Protein AF-A0A1B0FPX1-F1 (afdb_monomer)

Foldseek 3Di:
DDDQDPVVLVVLVVVLVLVVPPDDDDRPLVPSLVVSQVVSCVVVVHRGDSVNNVVVVVVVVVVVVVVVVVVVVPPVVVVPPDDDDPPDPPVVVVVVVVPPPDPPPDVPPPDDPDPDDDDDDDDDDDDPPDDPPPDDPPPDDPDDDDPPPPPPPPPPPPDDDPPPDDDDDDDDDDDDDPDDDPDPPPPPPPVVVVVVVVVVVVVVVVVVVVVVVVVVVVVVVVVVVVVVVVVVVVVVVVVVVD

Mean predicted aligned error: 20.64 Å

Sequence (242 aa):
MVFIPNALFSELLKSCSELWGLGKGYISWNEHGTKLAKILAKKTGTPITVEDVRIKLKNVNTYLKRLDNSQTTRDIDDIQRYDEGPTTSAEAAQWRKARRLEPTVNPHEEADIKVHQIIRGQPILNIQTEECITEDPLENTIKRAEPELEIFLSCSNSSGSESDSVPRSQSTSVPQSQNEPASPICSKETETEDYRKQILNEFRKCNQQIHNEIARNEDFRRKMLELEENSCNQCIGNIVTI

Organism: Glossina morsitans morsitans (NCBI:txid37546)

Structure (mmCIF, N/CA/C/O backbone):
data_AF-A0A1B0FPX1-F1
#
_entry.id   AF-A0A1B0FPX1-F1
#
loop_
_atom_site.group_PDB
_atom_site.id
_atom_site.type_symbol
_atom_site.label_atom_id
_atom_site.label_alt_id
_atom_site.label_comp_id
_atom_site.label_asym_id
_atom_site.label_entity_id
_atom_site.label_seq_id
_atom_site.pdbx_PDB_ins_code
_atom_site.Cartn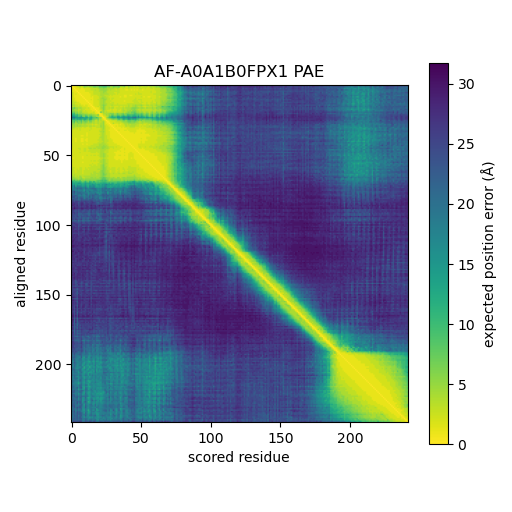_x
_atom_site.Cartn_y
_atom_site.Cartn_z
_atom_site.occupancy
_atom_site.B_iso_or_equiv
_atom_site.auth_seq_id
_atom_site.auth_comp_id
_atom_site.auth_asym_id
_atom_site.auth_atom_id
_atom_site.pdbx_PDB_model_num
ATOM 1 N N . MET A 1 1 ? -11.217 14.484 7.964 1.00 79.44 1 MET A N 1
ATOM 2 C CA . MET A 1 1 ? -10.334 13.353 7.617 1.00 79.44 1 MET A CA 1
ATOM 3 C C . MET A 1 1 ? -11.144 12.087 7.793 1.00 79.44 1 MET A C 1
ATOM 5 O O . MET A 1 1 ? -11.670 11.874 8.882 1.00 79.44 1 MET A O 1
ATOM 9 N N . VAL A 1 2 ? -11.345 11.326 6.722 1.00 91.44 2 VAL A N 1
ATOM 10 C CA . VAL A 1 2 ? -12.193 10.125 6.766 1.00 91.44 2 VAL A CA 1
ATOM 11 C C . VAL A 1 2 ? -11.519 9.049 7.623 1.00 91.44 2 VAL A C 1
ATOM 13 O O . VAL A 1 2 ? -10.301 8.862 7.559 1.00 91.44 2 VAL A O 1
ATOM 16 N N . PHE A 1 3 ? -12.292 8.346 8.453 1.00 94.56 3 PHE A N 1
ATOM 17 C CA . PHE A 1 3 ? -11.764 7.230 9.231 1.00 94.56 3 PHE A CA 1
ATOM 18 C C . PHE A 1 3 ? -11.562 6.013 8.322 1.00 94.56 3 PHE A C 1
ATOM 20 O O . PHE A 1 3 ? -12.521 5.431 7.825 1.00 94.56 3 PHE A O 1
ATOM 27 N N . ILE A 1 4 ? -10.301 5.630 8.118 1.00 94.75 4 ILE A N 1
ATOM 28 C CA . ILE A 1 4 ? -9.922 4.427 7.370 1.00 94.75 4 ILE A CA 1
ATOM 29 C C . ILE A 1 4 ? -9.404 3.384 8.371 1.00 94.75 4 ILE A C 1
ATOM 31 O O . ILE A 1 4 ? -8.371 3.645 9.010 1.00 94.75 4 ILE A O 1
ATOM 35 N N . PRO A 1 5 ? -10.066 2.219 8.515 1.00 94.50 5 PRO A N 1
ATOM 36 C CA . PRO A 1 5 ? -9.606 1.147 9.394 1.00 94.50 5 PRO A CA 1
ATOM 37 C C . PRO A 1 5 ? -8.196 0.667 9.024 1.00 94.50 5 PRO A C 1
ATOM 39 O O . PRO A 1 5 ? -7.914 0.392 7.858 1.00 94.50 5 PRO A O 1
ATOM 42 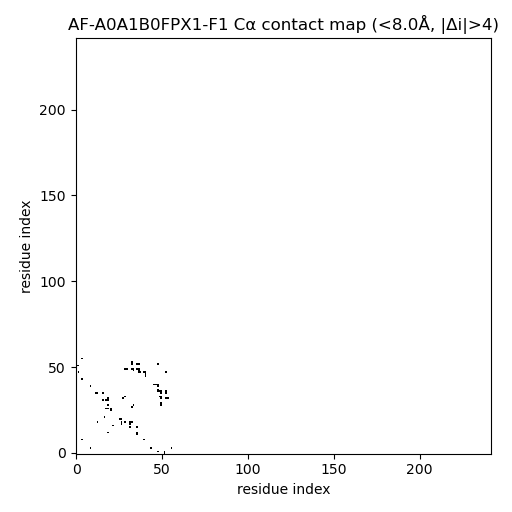N N . ASN A 1 6 ? -7.305 0.544 10.017 1.00 90.94 6 ASN A N 1
ATOM 43 C CA . ASN A 1 6 ? -5.904 0.160 9.785 1.00 90.94 6 ASN A CA 1
ATOM 44 C C . ASN A 1 6 ? -5.780 -1.225 9.137 1.00 90.94 6 ASN A C 1
ATOM 46 O O . ASN A 1 6 ? -5.021 -1.369 8.188 1.00 90.94 6 ASN A O 1
ATOM 50 N N . ALA A 1 7 ? -6.547 -2.214 9.610 1.00 90.75 7 ALA A N 1
ATOM 51 C CA . ALA A 1 7 ? -6.504 -3.579 9.081 1.00 90.75 7 ALA A CA 1
ATOM 52 C C . ALA A 1 7 ? -6.830 -3.619 7.579 1.00 90.75 7 ALA A C 1
ATOM 54 O O . ALA A 1 7 ? -6.072 -4.176 6.789 1.00 90.75 7 ALA A O 1
ATOM 55 N N . LEU A 1 8 ? -7.907 -2.934 7.187 1.00 94.44 8 LEU A N 1
ATOM 56 C CA . LEU A 1 8 ? -8.363 -2.860 5.803 1.00 94.44 8 LEU A CA 1
ATOM 57 C C . LEU A 1 8 ? -7.370 -2.088 4.924 1.00 94.44 8 LEU A C 1
ATOM 59 O O . LEU A 1 8 ? -7.074 -2.502 3.806 1.00 94.44 8 LEU A O 1
ATOM 63 N N . PHE A 1 9 ? -6.813 -0.990 5.443 1.00 94.38 9 PHE A N 1
ATOM 64 C CA . PHE A 1 9 ? -5.775 -0.236 4.745 1.00 94.38 9 PHE A CA 1
ATOM 65 C C . PHE A 1 9 ? -4.528 -1.089 4.497 1.00 94.38 9 PHE A C 1
ATOM 67 O O . PHE A 1 9 ? -4.047 -1.142 3.371 1.00 94.38 9 PHE A O 1
ATOM 74 N N . SER A 1 10 ? -4.029 -1.789 5.518 1.00 90.56 10 SER A N 1
ATOM 75 C CA . SER A 1 10 ? -2.846 -2.646 5.414 1.00 90.56 10 SER A CA 1
ATOM 76 C C . SER A 1 10 ? -3.050 -3.826 4.464 1.00 90.56 10 SER A C 1
ATOM 78 O O . SER A 1 10 ? -2.142 -4.141 3.701 1.00 90.56 10 SER A O 1
ATOM 80 N N . GLU A 1 11 ? -4.225 -4.459 4.476 1.00 93.00 11 GLU A N 1
ATOM 81 C CA . GLU A 1 11 ? -4.582 -5.531 3.536 1.00 93.00 11 GLU A CA 1
ATOM 82 C C . GLU A 1 11 ? -4.503 -5.044 2.084 1.00 93.00 11 GLU A C 1
ATOM 84 O O . GLU A 1 11 ? -3.834 -5.657 1.254 1.00 93.00 11 GLU A O 1
ATOM 89 N N . LEU A 1 12 ? -5.120 -3.899 1.785 1.00 93.75 12 LEU A N 1
ATOM 90 C CA . LEU A 1 12 ? -5.117 -3.343 0.433 1.00 93.75 12 LEU A CA 1
ATOM 91 C C . LEU A 1 12 ? -3.744 -2.808 0.022 1.00 93.75 12 LEU A C 1
ATOM 93 O O . LEU A 1 12 ? -3.359 -2.941 -1.139 1.00 93.75 12 LEU A O 1
ATOM 97 N N . LEU A 1 13 ? -2.974 -2.255 0.959 1.00 90.69 13 LEU A N 1
ATOM 98 C CA . LEU A 1 13 ? -1.631 -1.751 0.683 1.00 90.69 13 LEU A CA 1
ATOM 99 C C . LEU A 1 13 ? -0.677 -2.876 0.247 1.00 90.69 13 LEU A C 1
ATOM 101 O O . LEU A 1 13 ? 0.180 -2.638 -0.600 1.00 90.69 13 LEU A O 1
ATOM 105 N N . LYS A 1 14 ? -0.850 -4.109 0.750 1.00 88.50 14 LYS A N 1
ATOM 106 C CA . LYS A 1 14 ? -0.084 -5.283 0.282 1.00 88.50 14 LYS A CA 1
ATOM 107 C C . LYS A 1 14 ? -0.310 -5.579 -1.202 1.00 88.50 14 LYS A C 1
ATOM 109 O O . LYS A 1 14 ? 0.615 -6.002 -1.882 1.00 88.50 14 LYS A O 1
ATOM 114 N N . SER A 1 15 ? -1.520 -5.330 -1.706 1.00 88.19 15 SER A N 1
ATOM 115 C CA . SER A 1 15 ? -1.862 -5.540 -3.121 1.00 88.19 15 SER A CA 1
ATOM 116 C C . SER A 1 15 ? -1.371 -4.427 -4.057 1.00 88.19 15 SER A C 1
ATOM 118 O O . SER A 1 15 ? -1.432 -4.586 -5.270 1.00 88.19 15 SER A O 1
ATOM 120 N N . CYS A 1 16 ? -0.908 -3.299 -3.506 1.00 88.75 16 CYS A N 1
ATOM 121 C CA . CYS A 1 16 ? -0.432 -2.129 -4.249 1.00 88.75 16 CYS A CA 1
ATOM 122 C C . CYS A 1 16 ? 1.042 -1.867 -3.909 1.00 88.75 16 CYS A C 1
ATOM 124 O O . CYS A 1 16 ? 1.373 -0.858 -3.278 1.00 88.75 16 CYS A O 1
ATOM 126 N N . SER A 1 17 ? 1.925 -2.800 -4.277 1.00 83.38 17 SER A N 1
ATOM 127 C CA . SER A 1 17 ? 3.366 -2.738 -3.982 1.00 83.38 17 SER A CA 1
ATOM 128 C C . SER A 1 17 ? 4.041 -1.483 -4.558 1.00 83.38 17 SER A C 1
ATOM 130 O O . SER A 1 17 ? 5.023 -0.991 -4.002 1.00 83.38 17 SER A O 1
ATOM 132 N N . GLU A 1 18 ? 3.472 -0.885 -5.603 1.00 87.62 18 GLU A N 1
ATOM 133 C CA . GLU A 1 18 ? 3.973 0.328 -6.256 1.00 87.62 18 GLU A CA 1
ATOM 134 C C . GLU A 1 18 ? 3.893 1.565 -5.351 1.00 87.62 18 GLU A C 1
ATOM 136 O O . GLU A 1 18 ? 4.727 2.468 -5.443 1.00 87.62 18 GLU A O 1
ATOM 141 N N . LEU A 1 19 ? 2.933 1.597 -4.419 1.00 87.69 19 LEU A N 1
ATOM 142 C CA . LEU A 1 19 ? 2.775 2.698 -3.463 1.00 87.69 19 LEU A CA 1
ATOM 143 C C . LEU A 1 19 ? 3.817 2.681 -2.337 1.00 87.69 19 LEU A C 1
ATOM 145 O O . LEU A 1 19 ? 3.926 3.661 -1.600 1.00 87.69 19 LEU A O 1
ATOM 149 N N . TRP A 1 20 ? 4.592 1.603 -2.200 1.00 82.44 20 TRP A N 1
ATOM 150 C CA . TRP A 1 20 ? 5.627 1.497 -1.170 1.00 82.44 20 TRP A CA 1
ATOM 151 C C . TRP A 1 20 ? 6.908 2.250 -1.534 1.00 82.44 20 TRP A C 1
ATOM 153 O O . TRP A 1 20 ? 7.735 2.494 -0.659 1.00 82.44 20 TRP A O 1
ATOM 163 N N . GLY A 1 21 ? 7.091 2.629 -2.804 1.00 75.69 21 GLY A N 1
ATOM 164 C CA . GLY A 1 21 ? 8.289 3.350 -3.243 1.00 75.69 21 GLY A CA 1
ATOM 165 C C . GLY A 1 21 ? 9.585 2.541 -3.116 1.00 75.69 21 GLY A C 1
ATOM 166 O O . GLY A 1 21 ? 10.662 3.129 -3.075 1.00 75.69 21 GLY A O 1
ATOM 167 N N . LEU A 1 22 ? 9.502 1.206 -3.064 1.00 70.00 22 LEU A N 1
ATOM 168 C CA . LEU A 1 22 ? 10.623 0.287 -2.804 1.00 70.00 22 LEU A CA 1
ATOM 169 C C . LEU A 1 22 ? 11.608 0.120 -3.984 1.00 70.00 22 LEU A C 1
ATOM 171 O O . LEU A 1 22 ? 12.175 -0.949 -4.164 1.00 70.00 22 LEU A O 1
ATOM 175 N N . GLY A 1 23 ? 11.853 1.159 -4.787 1.00 52.66 23 GLY A N 1
ATOM 176 C CA . GLY A 1 23 ? 12.956 1.119 -5.763 1.00 52.66 23 GLY A CA 1
ATOM 177 C C . GLY A 1 23 ? 12.711 1.775 -7.116 1.00 52.66 23 GLY A C 1
ATOM 178 O O . GLY A 1 23 ? 13.538 1.622 -8.011 1.00 52.66 23 GLY A O 1
ATOM 179 N N . LYS A 1 24 ? 11.607 2.504 -7.309 1.00 53.47 24 LYS A N 1
ATOM 180 C CA . LYS A 1 24 ? 11.331 3.202 -8.573 1.00 53.47 24 LYS A CA 1
ATOM 181 C C . LYS A 1 24 ? 10.893 4.641 -8.322 1.00 53.47 24 LYS A C 1
ATOM 183 O O . LYS A 1 24 ? 9.720 4.878 -8.076 1.00 53.47 24 LYS A O 1
ATOM 188 N N . GLY A 1 25 ? 11.841 5.576 -8.419 1.00 72.94 25 GLY A N 1
ATOM 189 C CA . GLY A 1 25 ? 11.607 7.004 -8.673 1.00 72.94 25 GLY A CA 1
ATOM 190 C C . GLY A 1 25 ? 10.388 7.658 -8.001 1.00 72.94 25 GLY A C 1
ATOM 191 O O . GLY A 1 25 ? 10.062 7.406 -6.842 1.00 72.94 25 GLY A O 1
ATOM 192 N N . TYR A 1 26 ? 9.752 8.574 -8.734 1.00 80.06 26 TYR A N 1
ATOM 193 C CA . TYR A 1 26 ? 8.555 9.291 -8.297 1.00 80.06 26 TYR A CA 1
ATOM 194 C C . TYR A 1 26 ? 7.330 8.362 -8.340 1.00 80.06 26 TYR A C 1
ATOM 196 O O . TYR A 1 26 ? 6.946 7.894 -9.408 1.00 80.06 26 TYR A O 1
ATOM 204 N N . ILE A 1 27 ? 6.696 8.114 -7.187 1.00 83.12 27 ILE A N 1
ATOM 205 C CA . ILE A 1 27 ? 5.454 7.326 -7.096 1.00 83.12 27 ILE A CA 1
ATOM 206 C C . ILE A 1 27 ? 4.334 8.081 -7.826 1.00 83.12 27 ILE A C 1
ATOM 208 O O . ILE A 1 27 ? 3.978 9.194 -7.421 1.00 83.12 27 ILE A O 1
ATOM 212 N N . SER A 1 28 ? 3.736 7.478 -8.859 1.00 88.31 28 SER A N 1
ATOM 213 C CA . SER A 1 28 ? 2.584 8.044 -9.574 1.00 88.31 28 SER A CA 1
ATOM 214 C C . SER A 1 28 ? 1.307 7.948 -8.725 1.00 88.31 28 SER A C 1
ATOM 216 O O . SER A 1 28 ? 0.434 7.095 -8.893 1.00 88.31 28 SER A O 1
ATOM 218 N N . TRP A 1 29 ? 1.175 8.880 -7.781 1.00 91.75 29 TRP A N 1
ATOM 219 C CA . TRP A 1 29 ? 0.022 8.972 -6.881 1.00 91.75 29 TRP A CA 1
ATOM 220 C C . TRP A 1 29 ? -1.318 9.114 -7.607 1.00 91.75 29 TRP A C 1
ATOM 222 O O . TRP A 1 29 ? -2.334 8.646 -7.097 1.00 91.75 29 TRP A O 1
ATOM 232 N N . ASN A 1 30 ? -1.325 9.711 -8.800 1.00 91.69 30 ASN A N 1
ATOM 233 C CA . ASN A 1 30 ? -2.545 9.886 -9.581 1.00 91.69 30 ASN A CA 1
ATOM 234 C C . ASN A 1 30 ? -3.165 8.552 -10.005 1.00 91.69 30 ASN A C 1
ATOM 236 O O . ASN A 1 30 ? -4.381 8.407 -9.931 1.00 91.69 30 ASN A O 1
ATOM 240 N N . GLU A 1 31 ? -2.368 7.563 -10.399 1.00 93.25 31 GLU A N 1
ATOM 241 C CA . GLU A 1 31 ? -2.889 6.285 -10.894 1.00 93.25 31 GLU A CA 1
ATOM 242 C C . GLU A 1 31 ? -3.119 5.307 -9.743 1.00 93.25 31 GLU A C 1
ATOM 244 O O . GLU A 1 31 ? -4.255 4.900 -9.467 1.00 93.25 31 GLU A O 1
ATOM 249 N N . HIS A 1 32 ? -2.053 4.981 -9.010 1.00 93.44 32 HIS A N 1
ATOM 250 C CA . HIS A 1 32 ? -2.116 3.990 -7.937 1.00 93.44 32 HIS A CA 1
ATOM 251 C C . HIS A 1 32 ? -2.916 4.497 -6.732 1.00 93.44 32 HIS A C 1
ATOM 253 O O . HIS A 1 32 ? -3.694 3.744 -6.142 1.00 93.44 32 HIS A O 1
ATOM 259 N N . GLY A 1 33 ? -2.792 5.784 -6.394 1.00 94.75 33 GLY A N 1
ATOM 260 C CA . GLY A 1 33 ? -3.556 6.394 -5.307 1.00 94.75 33 GLY A CA 1
ATOM 261 C C . GLY A 1 33 ? -5.052 6.445 -5.612 1.00 94.75 33 GLY A C 1
ATOM 262 O O . GLY A 1 33 ? -5.858 6.104 -4.747 1.00 94.75 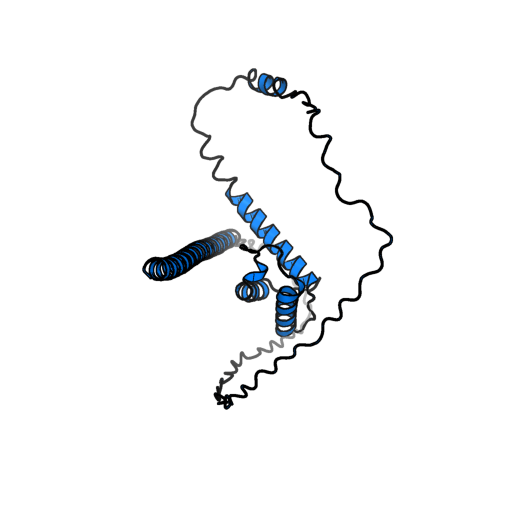33 GLY A O 1
ATOM 263 N N . THR A 1 34 ? -5.439 6.774 -6.851 1.00 96.62 34 THR A N 1
ATOM 264 C CA . THR A 1 34 ? -6.852 6.755 -7.276 1.00 96.62 34 THR A CA 1
ATOM 265 C C . THR A 1 34 ? -7.424 5.343 -7.263 1.00 96.62 34 THR A C 1
ATOM 267 O O . THR A 1 34 ? -8.549 5.142 -6.799 1.00 96.62 34 THR A O 1
ATOM 270 N N . LYS A 1 35 ? -6.662 4.347 -7.730 1.00 96.50 35 LYS A N 1
ATOM 271 C CA . LYS A 1 35 ? -7.074 2.937 -7.678 1.00 96.50 35 LYS A CA 1
ATOM 272 C C . LYS A 1 35 ? -7.323 2.489 -6.236 1.00 96.50 35 LYS A C 1
ATOM 274 O O . LYS A 1 35 ? -8.392 1.951 -5.947 1.00 96.50 35 LYS A O 1
ATOM 279 N N . LEU A 1 36 ? -6.389 2.771 -5.325 1.00 96.38 36 LEU A N 1
ATOM 280 C CA . LEU A 1 36 ? -6.525 2.424 -3.910 1.00 96.38 36 LEU A CA 1
ATOM 281 C C . LEU A 1 36 ? -7.710 3.150 -3.252 1.00 96.38 36 LEU A C 1
ATOM 283 O O . LEU A 1 36 ? -8.506 2.516 -2.560 1.00 96.38 36 LEU A O 1
ATOM 287 N N . ALA A 1 37 ? -7.880 4.448 -3.515 1.00 97.06 37 ALA A N 1
ATOM 288 C CA . ALA A 1 37 ? -8.995 5.242 -2.999 1.00 97.06 37 ALA A CA 1
ATOM 289 C C . ALA A 1 37 ? -10.361 4.698 -3.455 1.00 97.06 37 ALA A C 1
ATOM 291 O O . ALA A 1 37 ? -11.264 4.553 -2.634 1.00 97.06 37 ALA A O 1
ATOM 292 N N . LYS A 1 38 ? -10.505 4.308 -4.731 1.00 97.88 38 LYS A N 1
ATOM 293 C CA . LYS A 1 38 ? -11.734 3.684 -5.257 1.00 97.88 38 LYS A CA 1
ATOM 294 C C . LYS A 1 38 ? -12.060 2.361 -4.563 1.00 97.88 38 LYS A C 1
ATOM 296 O O . LYS A 1 38 ? -13.215 2.125 -4.211 1.00 97.88 38 LYS A O 1
ATOM 301 N N . ILE A 1 39 ? -11.061 1.502 -4.352 1.00 96.94 39 ILE A N 1
ATOM 302 C CA . ILE A 1 39 ? -11.257 0.210 -3.673 1.00 96.94 39 ILE A CA 1
ATOM 303 C C . ILE A 1 39 ? -11.655 0.434 -2.209 1.00 96.94 39 ILE A C 1
ATOM 305 O O . ILE A 1 39 ? -12.601 -0.188 -1.723 1.00 96.94 39 ILE A O 1
ATOM 309 N N . LEU A 1 40 ? -10.973 1.356 -1.526 1.00 96.94 40 LEU A N 1
ATOM 310 C CA . LEU A 1 40 ? -11.285 1.748 -0.153 1.00 96.94 40 LEU A CA 1
ATOM 311 C C . LEU A 1 40 ? -12.703 2.310 -0.032 1.00 96.94 40 LEU A C 1
ATOM 313 O O . LEU A 1 40 ? -13.441 1.905 0.867 1.00 96.94 40 LEU A O 1
ATOM 317 N N . ALA A 1 41 ? -13.097 3.195 -0.949 1.00 97.69 41 ALA A N 1
ATOM 318 C CA . ALA A 1 41 ? -14.431 3.777 -0.973 1.00 97.69 41 ALA A CA 1
ATOM 319 C C . ALA A 1 41 ? -15.507 2.703 -1.177 1.00 97.69 41 ALA A C 1
ATOM 321 O O . ALA A 1 41 ? -16.489 2.666 -0.438 1.00 97.69 41 ALA A O 1
ATOM 322 N N . LYS A 1 42 ? -15.277 1.764 -2.106 1.00 97.88 42 LYS A N 1
ATOM 323 C CA . LYS A 1 42 ? -16.178 0.629 -2.349 1.00 97.88 42 LYS A CA 1
ATOM 324 C C . LYS A 1 42 ? -16.336 -0.264 -1.117 1.00 97.88 42 LYS A C 1
ATOM 326 O O . LYS A 1 42 ? -17.452 -0.663 -0.813 1.00 97.88 42 LYS A O 1
ATOM 331 N N . LYS A 1 43 ? -15.243 -0.586 -0.414 1.00 97.00 43 LYS A N 1
ATOM 332 C CA . LYS A 1 43 ? -15.297 -1.446 0.783 1.00 97.00 43 LYS A CA 1
ATOM 333 C C . LYS A 1 43 ? -15.903 -0.745 2.002 1.00 97.00 43 LYS A C 1
ATOM 335 O O . LYS A 1 43 ? -16.556 -1.399 2.803 1.00 97.00 43 LYS A O 1
ATOM 340 N N . THR A 1 44 ? -15.662 0.555 2.161 1.00 96.50 44 THR A N 1
ATOM 341 C CA . THR A 1 44 ? -16.088 1.304 3.358 1.00 96.50 44 THR A CA 1
ATOM 342 C C . THR A 1 44 ? -17.495 1.889 3.203 1.00 96.50 44 THR A C 1
ATOM 344 O O . THR A 1 44 ? -18.118 2.241 4.196 1.00 96.50 44 THR A O 1
ATOM 347 N N . GLY A 1 45 ? -17.995 2.027 1.969 1.00 97.25 45 GLY A N 1
ATOM 348 C CA . GLY A 1 45 ? -19.247 2.737 1.681 1.00 97.25 45 GLY A CA 1
ATOM 349 C C . GLY A 1 45 ? -19.138 4.260 1.833 1.00 97.25 45 GLY A C 1
ATOM 350 O O . GLY A 1 45 ? -20.137 4.963 1.719 1.00 97.25 45 GLY A O 1
ATOM 351 N N . THR A 1 46 ? -17.928 4.777 2.062 1.00 96.94 46 THR A N 1
ATOM 352 C CA . THR A 1 46 ? -17.650 6.197 2.308 1.00 96.94 46 THR A CA 1
ATOM 353 C C . THR A 1 46 ? -16.773 6.740 1.184 1.00 96.94 46 THR A C 1
ATOM 355 O O . THR A 1 46 ? -15.802 6.076 0.816 1.00 96.94 46 THR A O 1
ATOM 358 N N . PRO A 1 47 ? -17.047 7.938 0.638 1.00 97.81 47 PRO A N 1
ATOM 359 C CA . PRO A 1 47 ? -16.159 8.556 -0.337 1.00 97.81 47 PRO A CA 1
ATOM 360 C C . PRO A 1 47 ? -14.785 8.810 0.294 1.00 97.81 47 PRO A C 1
ATOM 362 O O . PRO A 1 47 ? -14.668 9.515 1.294 1.00 97.81 47 PRO A O 1
ATOM 365 N N . ILE A 1 48 ? -13.747 8.215 -0.291 1.00 97.94 48 ILE A N 1
ATOM 366 C CA . ILE A 1 48 ? -12.353 8.366 0.132 1.00 97.94 48 ILE A CA 1
ATOM 367 C C . ILE A 1 48 ? -11.589 9.013 -1.015 1.00 97.94 48 ILE A C 1
ATOM 369 O O . ILE A 1 48 ? -11.652 8.545 -2.153 1.00 97.94 48 ILE A O 1
ATOM 373 N N . THR A 1 49 ? -10.877 10.097 -0.716 1.00 97.81 49 THR A N 1
ATOM 374 C CA . THR A 1 49 ? -10.069 10.817 -1.705 1.00 97.81 49 THR A CA 1
ATOM 375 C C . THR A 1 49 ? -8.627 10.311 -1.718 1.00 97.81 49 THR A C 1
ATOM 377 O O . THR A 1 49 ? -8.162 9.664 -0.778 1.00 97.81 49 THR A O 1
ATOM 380 N N . VAL A 1 50 ? -7.880 10.633 -2.778 1.00 96.94 50 VAL A N 1
ATOM 381 C CA . VAL A 1 50 ? -6.441 10.320 -2.856 1.00 96.94 50 VAL A CA 1
ATOM 382 C C . VAL A 1 50 ? -5.660 11.006 -1.730 1.00 96.94 50 VAL A C 1
ATOM 384 O O . VAL A 1 50 ? -4.707 10.431 -1.204 1.00 96.94 50 VAL A O 1
ATOM 387 N N . GLU A 1 51 ? -6.083 12.197 -1.301 1.00 96.56 51 GLU A N 1
ATOM 388 C CA . GLU A 1 51 ? -5.414 12.919 -0.218 1.00 96.56 51 GLU A CA 1
ATOM 389 C C . GLU A 1 51 ? -5.628 12.234 1.141 1.00 96.56 51 GLU A C 1
ATOM 391 O O . GLU A 1 51 ? -4.676 12.110 1.910 1.00 96.56 51 GLU A O 1
ATOM 396 N N . ASP A 1 52 ? -6.817 11.676 1.410 1.00 96.31 52 ASP A N 1
ATOM 397 C CA . ASP A 1 52 ? -7.055 10.875 2.624 1.00 96.31 52 ASP A CA 1
ATOM 398 C C . ASP A 1 52 ? -6.110 9.662 2.687 1.00 96.31 52 ASP A C 1
ATOM 400 O O . ASP A 1 52 ? -5.503 9.383 3.727 1.00 96.31 52 ASP A O 1
ATOM 404 N N . VAL A 1 53 ? -5.932 8.968 1.556 1.00 95.56 53 VAL A N 1
ATOM 405 C CA . VAL A 1 53 ? -4.997 7.838 1.416 1.00 95.56 53 VAL A CA 1
ATOM 406 C C . VAL A 1 53 ? -3.558 8.290 1.663 1.00 95.56 53 VAL A C 1
ATOM 408 O O . VAL A 1 53 ? -2.815 7.634 2.398 1.00 95.56 53 VAL A O 1
ATOM 411 N N . ARG A 1 54 ? -3.162 9.431 1.093 1.00 94.44 54 ARG A N 1
ATOM 412 C CA . ARG A 1 54 ? -1.813 9.989 1.229 1.00 94.44 54 ARG A CA 1
ATOM 413 C C . ARG A 1 54 ? -1.497 10.382 2.669 1.00 94.44 54 ARG A C 1
ATOM 415 O O . ARG A 1 54 ? -0.418 10.057 3.168 1.00 94.44 54 ARG A O 1
ATOM 422 N N . ILE A 1 55 ? -2.429 11.046 3.351 1.00 94.81 55 ILE A N 1
ATOM 423 C CA . ILE A 1 55 ? -2.300 11.404 4.770 1.00 94.81 55 ILE A CA 1
ATOM 424 C C . ILE A 1 55 ? -2.191 10.133 5.618 1.00 94.81 55 ILE A C 1
ATOM 426 O O . ILE A 1 55 ? -1.305 10.031 6.470 1.00 94.81 55 ILE A O 1
ATOM 430 N N . LYS A 1 56 ? -3.040 9.130 5.362 1.00 94.56 56 LYS A N 1
ATOM 431 C CA . LYS A 1 56 ? -2.993 7.852 6.081 1.00 94.56 56 LYS A CA 1
ATOM 432 C C . LYS A 1 56 ? -1.640 7.159 5.913 1.00 94.56 56 LYS A C 1
ATOM 434 O O . LYS A 1 56 ? -1.057 6.741 6.914 1.00 94.56 56 LYS A O 1
ATOM 439 N N . LEU A 1 57 ? -1.108 7.097 4.690 1.00 92.69 57 LEU A N 1
ATOM 440 C CA . LEU A 1 57 ? 0.197 6.487 4.429 1.00 92.69 57 LEU A CA 1
ATOM 441 C C . LEU A 1 57 ? 1.338 7.253 5.113 1.00 92.69 57 LEU A C 1
ATOM 443 O O . LEU A 1 57 ? 2.211 6.635 5.719 1.00 92.69 57 LEU A O 1
ATOM 447 N N . LYS A 1 58 ? 1.315 8.593 5.089 1.00 92.06 58 LYS A N 1
ATOM 448 C CA . LYS A 1 58 ? 2.289 9.423 5.823 1.00 92.06 58 LYS A CA 1
ATOM 449 C C . LYS A 1 58 ? 2.292 9.115 7.320 1.00 92.06 58 LYS A C 1
ATOM 451 O O . LYS A 1 58 ? 3.367 9.006 7.911 1.00 92.06 58 LYS A O 1
ATOM 456 N N . ASN A 1 59 ? 1.117 8.934 7.920 1.00 91.56 59 ASN A N 1
ATOM 457 C CA . ASN A 1 59 ? 1.005 8.584 9.334 1.00 91.56 59 ASN A CA 1
ATOM 458 C C . ASN A 1 59 ? 1.605 7.201 9.602 1.00 91.56 59 ASN A C 1
ATOM 460 O O . ASN A 1 59 ? 2.430 7.072 10.501 1.00 91.56 59 ASN A O 1
ATOM 464 N N . VAL A 1 60 ? 1.269 6.194 8.788 1.00 89.31 60 VAL A N 1
ATOM 465 C CA . VAL A 1 60 ? 1.846 4.840 8.892 1.00 89.31 60 VAL A CA 1
ATOM 466 C C . VAL A 1 60 ? 3.372 4.881 8.791 1.00 89.31 60 VAL A C 1
ATOM 468 O O . VAL A 1 60 ? 4.050 4.360 9.672 1.00 89.31 60 VAL A O 1
ATOM 471 N N . ASN A 1 61 ? 3.925 5.576 7.796 1.00 86.75 61 ASN A N 1
ATOM 472 C CA . ASN A 1 61 ? 5.374 5.724 7.640 1.00 86.75 61 ASN A CA 1
ATOM 473 C C . ASN A 1 61 ? 6.024 6.441 8.828 1.00 86.75 61 ASN A C 1
ATOM 475 O O . ASN A 1 61 ? 7.118 6.075 9.250 1.00 86.75 61 ASN A O 1
ATOM 479 N N . THR A 1 62 ? 5.356 7.448 9.391 1.00 89.56 62 THR A N 1
ATOM 480 C CA . THR A 1 62 ? 5.834 8.130 10.601 1.00 89.56 62 THR A CA 1
ATOM 481 C C . THR A 1 62 ? 5.872 7.175 11.794 1.00 89.56 62 THR A C 1
ATOM 483 O O . THR A 1 62 ? 6.855 7.168 12.533 1.00 89.56 62 THR A O 1
ATOM 486 N N . TYR A 1 63 ? 4.852 6.331 11.973 1.00 87.56 63 TYR A N 1
ATOM 487 C CA . TYR A 1 63 ? 4.853 5.317 13.030 1.00 87.56 63 TYR A CA 1
ATOM 488 C C . TYR A 1 63 ? 5.953 4.275 12.824 1.00 87.56 63 TYR A C 1
ATOM 490 O O . TYR A 1 63 ? 6.667 3.971 13.775 1.00 87.56 63 TYR A O 1
ATOM 498 N N . LEU A 1 64 ? 6.145 3.791 11.595 1.00 84.06 64 LEU A N 1
ATOM 499 C CA . LEU A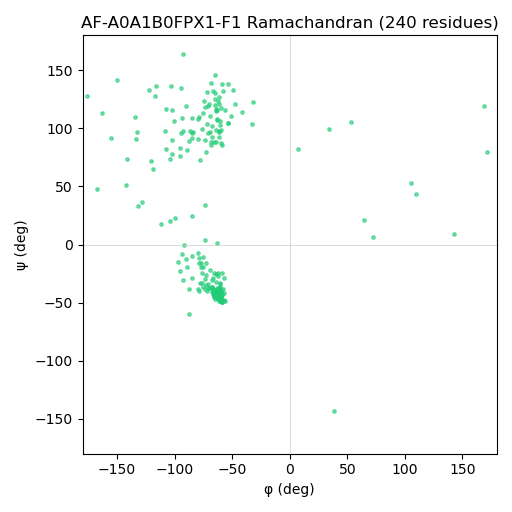 1 64 ? 7.216 2.846 11.267 1.00 84.06 64 LEU A CA 1
ATOM 500 C C . LEU A 1 64 ? 8.603 3.435 11.555 1.00 84.06 64 LEU A C 1
ATOM 502 O O . LEU A 1 64 ? 9.399 2.791 12.229 1.00 84.06 64 LEU A O 1
ATOM 506 N N . LYS A 1 65 ? 8.864 4.688 11.157 1.00 84.56 65 LYS A N 1
ATOM 507 C CA . LYS A 1 65 ? 10.120 5.388 11.488 1.00 84.56 65 LYS A CA 1
ATOM 508 C C . LYS A 1 65 ? 10.346 5.519 12.994 1.00 84.56 65 LYS A C 1
ATOM 510 O O . LYS A 1 65 ? 11.467 5.390 13.467 1.00 84.56 65 LYS A O 1
ATOM 515 N N . ARG A 1 66 ? 9.289 5.791 13.766 1.00 85.19 66 ARG A N 1
ATOM 516 C CA . ARG A 1 66 ? 9.390 5.870 15.233 1.00 85.19 66 ARG A CA 1
ATOM 517 C C . ARG A 1 66 ? 9.689 4.513 15.863 1.00 85.19 66 ARG A C 1
ATOM 519 O O . ARG A 1 66 ? 10.416 4.478 16.849 1.00 85.19 66 ARG A O 1
ATOM 526 N N . LEU A 1 67 ? 9.133 3.434 15.313 1.00 81.19 67 LEU A N 1
ATOM 527 C CA . LEU A 1 67 ? 9.422 2.075 15.765 1.00 81.19 67 LEU A CA 1
ATOM 528 C C . LEU A 1 67 ? 10.880 1.702 15.490 1.00 81.19 67 LEU A C 1
ATOM 530 O O . LEU A 1 67 ? 11.546 1.219 16.401 1.00 81.19 67 LEU A O 1
ATOM 534 N N . ASP A 1 68 ? 11.382 2.013 14.297 1.00 83.06 68 ASP A N 1
ATOM 535 C CA . ASP A 1 68 ? 12.773 1.758 13.909 1.00 83.06 68 ASP A CA 1
ATOM 536 C C . ASP A 1 68 ? 13.761 2.470 14.854 1.00 83.06 68 ASP A C 1
ATOM 538 O O . ASP A 1 68 ? 14.601 1.839 15.495 1.00 83.06 68 ASP A O 1
ATOM 542 N N . ASN A 1 69 ? 13.542 3.767 15.098 1.00 79.12 69 ASN A N 1
ATOM 543 C CA . ASN A 1 69 ? 14.367 4.563 16.014 1.00 79.12 69 ASN A CA 1
ATOM 544 C C . ASN A 1 69 ? 14.267 4.126 17.488 1.00 79.12 69 ASN A C 1
ATOM 546 O O . ASN A 1 69 ? 15.166 4.410 18.277 1.00 79.12 69 ASN A O 1
ATOM 550 N N . SER A 1 70 ? 13.163 3.489 17.892 1.00 73.62 70 SER A N 1
ATOM 551 C CA . SER A 1 70 ? 12.987 3.014 19.273 1.00 73.62 70 SER A CA 1
ATOM 552 C C . SER A 1 70 ? 13.758 1.726 19.571 1.00 73.62 70 SER A C 1
ATOM 554 O O . SER A 1 70 ? 13.951 1.393 20.741 1.00 73.62 70 SER A O 1
ATOM 556 N N . GLN A 1 71 ? 14.197 1.021 18.524 1.00 59.81 71 GLN A N 1
ATOM 557 C CA . GLN A 1 71 ? 14.980 -0.203 18.633 1.00 59.81 71 GLN A CA 1
ATOM 558 C C . GLN A 1 71 ? 16.481 0.106 18.717 1.00 59.81 71 GLN A C 1
ATOM 560 O O . GLN A 1 71 ? 17.183 -0.503 19.517 1.00 59.81 71 GLN A O 1
ATOM 565 N N . THR A 1 72 ? 16.971 1.098 17.967 1.00 57.16 72 THR A N 1
ATOM 566 C CA . THR A 1 72 ? 18.410 1.419 17.900 1.00 57.16 72 THR A CA 1
ATOM 567 C C . THR A 1 72 ? 18.975 2.009 19.195 1.00 57.16 72 THR A C 1
ATOM 569 O O . THR A 1 72 ? 20.178 1.947 19.424 1.00 57.16 72 THR A O 1
ATOM 572 N N . THR A 1 73 ? 18.137 2.581 20.061 1.00 53.38 73 THR A N 1
ATOM 573 C CA . THR A 1 73 ? 18.593 3.223 21.304 1.00 53.38 73 THR A CA 1
ATOM 574 C C . THR A 1 73 ? 18.774 2.267 22.479 1.00 53.38 73 THR A C 1
ATOM 576 O O . THR A 1 73 ? 19.339 2.683 23.482 1.00 53.38 73 THR A O 1
ATOM 579 N N . ARG A 1 74 ? 18.333 1.004 22.393 1.00 54.16 74 ARG A N 1
ATOM 580 C CA . ARG A 1 74 ? 18.488 0.048 23.509 1.00 54.16 74 ARG A CA 1
ATOM 581 C C . ARG A 1 74 ? 19.716 -0.847 23.398 1.00 54.16 74 ARG A C 1
ATOM 583 O O . ARG A 1 74 ? 20.203 -1.296 24.423 1.00 54.16 74 ARG A O 1
ATOM 590 N N . ASP A 1 75 ? 20.243 -1.046 22.193 1.00 52.09 75 ASP A N 1
ATOM 591 C CA . ASP A 1 75 ? 21.362 -1.974 21.982 1.00 52.09 75 ASP A CA 1
ATOM 592 C C . ASP A 1 75 ? 22.743 -1.283 22.033 1.00 52.09 75 ASP A C 1
ATOM 594 O O . ASP A 1 75 ? 23.770 -1.957 22.049 1.00 52.09 75 ASP A O 1
ATOM 598 N N . ILE A 1 76 ? 22.797 0.056 22.088 1.00 56.12 76 ILE A N 1
ATOM 599 C CA . ILE A 1 76 ? 24.064 0.814 22.163 1.00 56.12 76 ILE A CA 1
ATOM 600 C C . ILE A 1 76 ? 24.477 1.103 23.618 1.00 56.12 76 ILE A C 1
ATOM 602 O O . ILE A 1 76 ? 25.671 1.109 23.918 1.00 56.12 76 ILE A O 1
ATOM 606 N N . ASP A 1 77 ? 23.522 1.260 24.540 1.00 54.16 77 ASP A N 1
ATOM 607 C CA . ASP A 1 77 ? 23.830 1.564 25.947 1.00 54.16 77 ASP A CA 1
ATOM 608 C C . ASP A 1 77 ? 24.354 0.347 26.739 1.00 54.16 77 ASP A C 1
ATOM 610 O O . ASP A 1 77 ? 25.034 0.532 27.750 1.00 54.16 77 ASP A O 1
ATOM 614 N N . ASP A 1 78 ? 24.126 -0.884 26.262 1.00 55.94 78 ASP A N 1
ATOM 615 C CA . ASP A 1 78 ? 24.628 -2.108 26.912 1.00 55.94 78 ASP A CA 1
ATOM 616 C C . ASP A 1 78 ? 26.026 -2.548 26.428 1.00 55.94 78 ASP A C 1
ATOM 618 O O . ASP A 1 78 ? 26.671 -3.362 27.089 1.00 55.94 78 ASP A O 1
ATOM 622 N N . ILE A 1 79 ? 26.555 -1.985 25.330 1.00 58.97 79 ILE A N 1
ATOM 623 C CA . ILE A 1 79 ? 27.897 -2.336 24.811 1.00 58.97 79 ILE A CA 1
ATOM 624 C C . ILE A 1 79 ? 28.988 -1.340 25.263 1.00 58.97 79 ILE A C 1
ATOM 626 O O . ILE A 1 79 ? 30.168 -1.677 25.238 1.00 58.97 79 ILE A O 1
ATOM 630 N N . GLN A 1 80 ? 28.643 -0.149 25.770 1.00 52.34 80 GLN A N 1
ATOM 631 C CA . GLN A 1 80 ? 29.627 0.834 26.278 1.00 52.34 80 GLN A CA 1
ATOM 632 C C . GLN A 1 80 ? 29.797 0.852 27.810 1.00 52.34 80 GLN A C 1
ATOM 634 O O . GLN A 1 80 ? 30.248 1.851 28.371 1.00 52.34 80 GLN A O 1
ATOM 639 N N . ARG A 1 81 ? 29.453 -0.235 28.516 1.00 56.44 81 ARG A N 1
ATOM 640 C CA . ARG A 1 81 ? 29.528 -0.300 29.992 1.00 56.44 81 ARG A CA 1
ATOM 641 C C . ARG A 1 81 ? 30.585 -1.229 30.587 1.00 56.44 81 ARG A C 1
ATOM 643 O O . ARG A 1 81 ? 30.518 -1.514 31.777 1.00 56.44 81 ARG A O 1
ATOM 650 N N . TYR A 1 82 ? 31.581 -1.632 29.804 1.00 57.34 82 TYR A N 1
ATOM 651 C CA . TYR A 1 82 ? 32.780 -2.294 30.322 1.00 57.34 82 TYR A CA 1
ATOM 652 C C . TYR A 1 82 ? 34.028 -1.819 29.574 1.00 57.34 82 TYR A C 1
ATOM 654 O O . TYR A 1 82 ? 34.585 -2.553 28.766 1.00 57.34 82 TYR A O 1
ATOM 662 N N . ASP A 1 83 ? 34.463 -0.589 29.848 1.00 52.78 83 ASP A N 1
ATOM 663 C CA . ASP A 1 83 ? 35.894 -0.355 30.039 1.00 52.78 83 ASP A CA 1
ATOM 664 C C . ASP A 1 83 ? 36.126 0.807 31.013 1.00 52.78 83 ASP A C 1
ATOM 666 O O . ASP A 1 83 ? 35.369 1.776 31.098 1.00 52.78 83 ASP A O 1
ATOM 670 N N . GLU A 1 84 ? 37.136 0.620 31.832 1.00 55.81 84 GLU A N 1
ATOM 671 C CA . GLU A 1 84 ? 37.289 1.119 33.183 1.00 55.81 84 GLU A CA 1
ATOM 672 C C . GLU A 1 84 ? 38.235 2.327 33.171 1.00 55.81 84 GLU A C 1
ATOM 674 O O . GLU A 1 84 ? 39.413 2.209 32.844 1.00 55.81 84 GLU A O 1
ATOM 679 N N . GLY A 1 85 ? 37.749 3.519 33.530 1.00 58.59 85 GLY A N 1
ATOM 68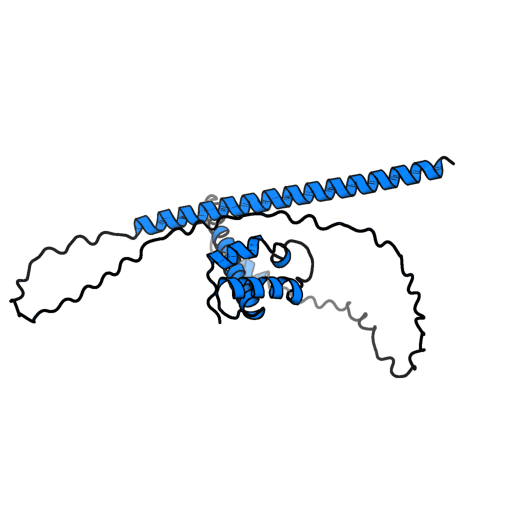0 C CA . GLY A 1 85 ? 38.635 4.668 33.715 1.00 58.59 85 GLY A CA 1
ATOM 681 C C . GLY A 1 85 ? 37.926 5.932 34.212 1.00 58.59 85 GLY A C 1
ATOM 682 O O . GLY A 1 85 ? 36.949 6.364 33.601 1.00 58.59 85 GLY A O 1
ATOM 683 N N . PRO A 1 86 ? 38.397 6.582 35.294 1.00 49.34 86 PRO A N 1
ATOM 684 C CA . PRO A 1 86 ? 37.828 7.837 35.760 1.00 49.34 86 PRO A CA 1
ATOM 685 C C . PRO A 1 86 ? 38.209 8.957 34.784 1.00 49.34 86 PRO A C 1
ATOM 687 O O . PRO A 1 86 ? 39.336 9.454 34.793 1.00 49.34 86 PRO A O 1
ATOM 690 N N . THR A 1 87 ? 37.272 9.391 33.940 1.00 52.19 87 THR A N 1
ATOM 691 C CA . THR A 1 87 ? 37.462 10.595 33.122 1.00 52.19 87 THR A CA 1
ATOM 692 C C . THR A 1 87 ? 37.352 11.828 34.016 1.00 52.19 87 THR A C 1
ATOM 694 O O . THR A 1 87 ? 36.286 12.393 34.258 1.00 52.19 87 THR A O 1
ATOM 697 N N . THR A 1 88 ? 38.498 12.224 34.553 1.00 59.81 88 THR A N 1
ATOM 698 C CA . THR A 1 88 ? 38.738 13.495 35.236 1.00 59.81 88 THR A CA 1
ATOM 699 C C . THR A 1 88 ? 38.209 14.657 34.378 1.00 59.81 88 THR A C 1
ATOM 701 O O . THR A 1 88 ? 38.482 14.727 33.180 1.00 59.81 88 THR A O 1
ATOM 704 N N . SER A 1 89 ? 37.460 15.594 34.970 1.00 58.25 89 SER A N 1
ATOM 705 C CA . SER A 1 89 ? 36.661 16.621 34.265 1.00 58.25 89 SER A CA 1
ATOM 706 C C . SER A 1 89 ? 37.438 17.643 33.409 1.00 58.25 89 SER A C 1
ATOM 708 O O . SER A 1 89 ? 36.829 18.513 32.784 1.00 58.25 89 SER A O 1
ATOM 710 N N . ALA A 1 90 ? 38.764 17.534 33.321 1.00 57.62 90 ALA A N 1
ATOM 711 C CA . ALA A 1 90 ? 39.609 18.415 32.520 1.00 57.62 90 ALA A CA 1
ATOM 712 C C . ALA A 1 90 ? 39.551 18.111 31.007 1.00 57.62 90 ALA A C 1
ATOM 714 O O . ALA A 1 90 ? 39.599 19.036 30.196 1.00 57.62 90 ALA A O 1
ATOM 715 N N . GLU A 1 91 ? 39.387 16.848 30.603 1.00 53.25 91 GLU A N 1
ATOM 716 C CA . GLU A 1 91 ? 39.475 16.457 29.185 1.00 53.25 91 GLU A CA 1
ATOM 717 C C . GLU A 1 91 ? 38.204 16.814 28.389 1.00 53.25 91 GLU A C 1
ATOM 719 O O . GLU A 1 91 ? 38.270 17.269 27.244 1.00 53.25 91 GLU A O 1
ATOM 724 N N . ALA A 1 92 ? 37.032 16.769 29.033 1.00 56.16 92 ALA A N 1
ATOM 725 C CA . ALA A 1 92 ? 35.764 17.200 28.435 1.00 56.16 92 ALA A CA 1
ATOM 726 C C . ALA A 1 92 ? 35.745 18.702 28.065 1.00 56.16 92 ALA A C 1
ATOM 728 O O . ALA A 1 92 ? 35.022 19.117 27.152 1.00 56.16 92 ALA A O 1
ATOM 729 N N . ALA A 1 93 ? 36.562 19.531 28.727 1.00 58.66 93 ALA A N 1
ATOM 730 C CA . ALA A 1 93 ? 36.688 20.953 28.410 1.00 58.66 93 ALA A CA 1
ATOM 731 C C . ALA A 1 93 ? 37.523 21.216 27.139 1.00 58.66 93 ALA A C 1
ATOM 733 O O . ALA A 1 93 ? 37.313 22.231 26.467 1.00 58.66 93 ALA A O 1
ATOM 734 N N . GLN A 1 94 ? 38.427 20.306 26.759 1.00 58.19 94 GLN A N 1
ATOM 735 C CA . GLN A 1 94 ? 39.310 20.487 25.601 1.00 58.19 94 GLN A CA 1
ATOM 736 C C . GLN A 1 94 ? 38.573 20.284 24.267 1.00 58.19 94 GLN A C 1
ATOM 738 O O . GLN A 1 94 ? 38.763 21.060 23.326 1.00 58.19 94 GLN A O 1
ATOM 743 N N . TRP A 1 95 ? 37.634 19.336 24.200 1.00 54.06 95 TRP A N 1
ATOM 744 C CA . TRP A 1 95 ? 36.851 19.062 22.986 1.00 54.06 95 TRP A CA 1
ATOM 745 C C . TRP A 1 95 ? 35.950 20.226 22.547 1.00 54.06 95 TRP A C 1
ATOM 747 O O . TRP A 1 95 ? 35.660 20.365 21.358 1.00 54.06 95 TRP A O 1
ATOM 757 N N . ARG A 1 96 ? 35.535 21.105 23.473 1.00 56.53 96 ARG A N 1
ATOM 758 C CA . ARG A 1 96 ? 34.765 22.318 23.132 1.00 56.53 96 ARG A CA 1
ATOM 759 C C . ARG A 1 96 ? 35.621 23.443 22.547 1.00 56.53 96 ARG A C 1
ATOM 761 O O . ARG A 1 96 ? 35.071 24.313 21.878 1.00 56.53 96 ARG A O 1
ATOM 768 N N . LYS A 1 97 ? 36.944 23.432 22.745 1.00 57.38 97 LYS A N 1
ATOM 769 C CA . LYS A 1 97 ? 37.848 24.431 22.147 1.00 57.38 97 LYS A CA 1
ATOM 770 C C . LYS A 1 97 ? 38.283 24.078 20.724 1.00 57.38 97 LYS A C 1
ATOM 772 O O . LYS A 1 97 ? 38.488 24.991 19.935 1.00 57.38 97 LYS A O 1
ATOM 777 N N . ALA A 1 98 ? 38.349 22.795 20.368 1.00 55.41 98 ALA A N 1
ATOM 778 C CA . ALA A 1 98 ? 38.799 22.365 19.040 1.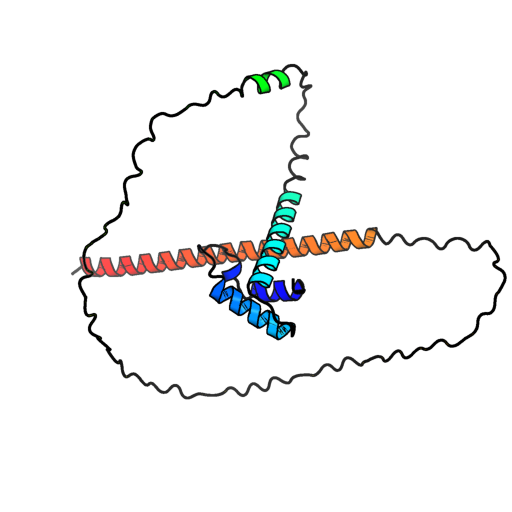00 55.41 98 ALA A CA 1
ATOM 779 C C . ALA A 1 98 ? 37.730 22.466 17.926 1.00 55.41 98 ALA A C 1
ATOM 781 O O . ALA A 1 98 ? 38.055 22.282 16.760 1.00 55.41 98 ALA A O 1
ATOM 782 N N . ARG A 1 99 ? 36.461 22.775 18.246 1.00 53.44 99 ARG A N 1
ATOM 783 C CA . ARG A 1 99 ? 35.370 22.900 17.250 1.00 53.44 99 ARG A CA 1
ATOM 784 C C . ARG A 1 99 ? 34.958 24.335 16.924 1.00 53.44 99 ARG A C 1
ATOM 786 O O . ARG A 1 99 ? 33.880 24.550 16.377 1.00 53.44 99 ARG A O 1
ATOM 793 N N . ARG A 1 100 ? 35.809 25.327 17.201 1.00 54.50 100 ARG A N 1
ATOM 794 C CA . ARG A 1 100 ? 35.751 26.588 16.447 1.00 54.50 100 ARG A CA 1
ATOM 795 C C . ARG A 1 100 ? 36.431 26.352 15.103 1.00 54.50 100 ARG A C 1
ATOM 797 O O . ARG A 1 100 ? 37.562 26.762 14.889 1.00 54.50 100 ARG A O 1
ATOM 804 N N . LEU A 1 101 ? 35.740 25.602 14.249 1.00 52.19 101 LEU A N 1
ATOM 805 C CA . LEU A 1 101 ? 36.052 25.534 12.833 1.00 52.19 101 LEU A CA 1
ATOM 806 C C . LEU A 1 101 ? 35.821 26.935 12.275 1.00 52.19 101 LEU A C 1
ATOM 808 O O . LEU A 1 101 ? 34.707 27.459 12.347 1.00 52.19 101 LEU A O 1
ATOM 812 N N . GLU A 1 102 ? 36.890 27.556 11.792 1.00 58.31 102 GLU A N 1
ATOM 813 C CA . GLU A 1 102 ? 36.762 28.737 10.957 1.00 58.31 102 GLU A CA 1
ATOM 814 C C . GLU A 1 102 ? 35.933 28.375 9.717 1.00 58.31 102 GLU A C 1
ATOM 816 O O . GLU A 1 102 ? 36.114 27.289 9.156 1.00 58.31 102 GLU A O 1
ATOM 821 N N . PRO A 1 103 ? 35.007 29.239 9.277 1.00 50.28 103 PRO A N 1
ATOM 822 C CA . PRO A 1 103 ? 34.316 29.030 8.021 1.00 50.28 103 PRO A CA 1
ATOM 823 C C . PRO A 1 103 ? 35.339 29.181 6.894 1.00 50.28 103 PRO A C 1
ATOM 825 O O . PRO A 1 103 ? 35.722 30.291 6.529 1.00 50.28 103 PRO A O 1
ATOM 828 N N . THR A 1 104 ? 35.795 28.059 6.341 1.00 46.94 104 THR A N 1
ATOM 829 C CA . THR A 1 104 ? 36.542 28.044 5.084 1.00 46.94 104 THR A CA 1
ATOM 830 C C . THR A 1 104 ? 35.579 28.450 3.973 1.00 46.94 104 THR A C 1
ATOM 832 O O . THR A 1 104 ? 34.896 27.622 3.375 1.00 46.94 104 THR A O 1
ATOM 835 N N . VAL A 1 105 ? 35.477 29.758 3.741 1.00 54.72 105 VAL A N 1
ATOM 836 C CA . VAL A 1 105 ? 34.895 30.317 2.523 1.00 54.72 105 VAL A CA 1
ATOM 837 C C . VAL A 1 105 ? 35.797 29.860 1.387 1.00 54.72 105 VAL A C 1
ATOM 839 O O . VAL A 1 105 ? 36.944 30.284 1.293 1.00 54.72 105 VAL A O 1
ATOM 842 N N . ASN A 1 106 ? 35.293 28.933 0.583 1.00 55.00 106 ASN A N 1
ATOM 843 C CA . ASN A 1 106 ? 35.958 28.407 -0.596 1.00 55.00 106 ASN A CA 1
ATOM 844 C C . ASN A 1 106 ? 35.646 29.371 -1.763 1.00 55.00 106 ASN A C 1
ATOM 846 O O . ASN A 1 106 ? 34.490 29.424 -2.180 1.00 55.00 106 ASN A O 1
ATOM 850 N N . PRO A 1 107 ? 36.592 30.182 -2.278 1.00 62.03 107 PRO A N 1
ATOM 851 C CA . PRO A 1 107 ? 36.290 31.217 -3.273 1.00 62.03 107 PRO A CA 1
ATOM 852 C C . PRO A 1 107 ? 36.271 30.694 -4.723 1.00 62.03 107 PRO A C 1
ATOM 854 O O . PRO A 1 107 ? 36.517 31.462 -5.647 1.00 62.03 107 PRO A O 1
ATOM 857 N N . HIS A 1 108 ? 36.020 29.399 -4.954 1.00 49.84 108 HIS A N 1
ATOM 858 C CA . HIS A 1 108 ? 36.196 28.790 -6.280 1.00 49.84 108 HIS A CA 1
ATOM 859 C C . HIS A 1 108 ? 34.994 27.993 -6.810 1.00 49.84 108 HIS A C 1
ATOM 861 O O . HIS A 1 108 ? 35.170 26.999 -7.501 1.00 49.84 108 HIS A O 1
ATOM 867 N N . GLU A 1 109 ? 33.769 28.449 -6.538 1.00 53.53 109 GLU A N 1
ATOM 868 C CA . GLU A 1 109 ? 32.562 27.954 -7.230 1.00 53.53 109 GLU A CA 1
ATOM 869 C C . GLU A 1 109 ? 31.659 29.102 -7.732 1.00 53.53 109 GLU A C 1
ATOM 871 O O . GLU A 1 109 ? 30.441 28.985 -7.817 1.00 53.53 109 GLU A O 1
ATOM 876 N N . GLU A 1 110 ? 32.260 30.231 -8.121 1.00 53.31 110 GLU A N 1
ATOM 877 C CA . GLU A 1 110 ? 31.624 31.215 -9.008 1.00 53.31 110 GLU A CA 1
ATOM 878 C C . GLU A 1 110 ? 32.057 30.950 -10.455 1.00 53.31 110 GLU A C 1
ATOM 880 O O . GLU A 1 110 ? 32.999 31.572 -10.935 1.00 53.31 110 GLU A O 1
ATOM 885 N N . ALA A 1 111 ? 31.400 30.006 -11.138 1.00 57.84 111 ALA A N 1
ATOM 886 C CA . ALA A 1 111 ? 31.176 30.029 -12.593 1.00 57.84 111 ALA A CA 1
ATOM 887 C C . ALA A 1 111 ? 30.577 28.698 -13.079 1.00 57.84 111 ALA A C 1
ATOM 889 O O . ALA A 1 111 ? 31.307 27.885 -13.626 1.00 57.84 111 ALA A O 1
ATOM 890 N N . ASP A 1 112 ? 29.264 28.480 -12.915 1.00 51.50 112 ASP A N 1
ATOM 891 C CA . ASP A 1 112 ? 28.483 27.784 -13.963 1.00 51.50 112 ASP A CA 1
ATOM 892 C C . ASP A 1 112 ? 26.953 27.868 -13.793 1.00 51.50 112 ASP A C 1
ATOM 894 O O . ASP A 1 112 ? 26.206 26.902 -13.931 1.00 51.50 112 ASP A O 1
ATOM 898 N N . ILE A 1 113 ? 26.437 29.076 -13.550 1.00 51.28 113 ILE A N 1
ATOM 899 C CA . ILE A 1 113 ? 25.008 29.366 -13.746 1.00 51.28 113 ILE A CA 1
ATOM 900 C C . ILE A 1 113 ? 24.873 30.167 -15.042 1.00 51.28 113 ILE A C 1
ATOM 902 O O . ILE A 1 113 ? 24.679 31.382 -15.026 1.00 51.28 113 ILE A O 1
ATOM 906 N N . LYS A 1 114 ? 25.030 29.500 -16.192 1.00 54.88 114 LYS A N 1
ATOM 907 C CA . LYS A 1 114 ? 24.822 30.141 -17.501 1.00 54.88 114 LYS A CA 1
ATOM 908 C C . LYS A 1 114 ? 24.158 29.250 -18.548 1.00 54.88 114 LYS A C 1
ATOM 910 O O . LYS A 1 114 ? 24.624 29.202 -19.672 1.00 54.88 114 LYS A O 1
ATOM 915 N N . VAL A 1 115 ? 23.026 28.621 -18.237 1.00 52.12 115 VAL A N 1
ATOM 916 C CA . VAL A 1 115 ? 22.084 28.081 -19.243 1.00 52.12 115 VAL A CA 1
ATOM 917 C C . VAL A 1 115 ? 20.700 28.028 -18.560 1.00 52.12 115 VAL A C 1
ATOM 919 O O . VAL A 1 115 ? 20.449 27.143 -17.763 1.00 52.12 115 VAL A O 1
ATOM 922 N N . HIS A 1 116 ? 19.816 29.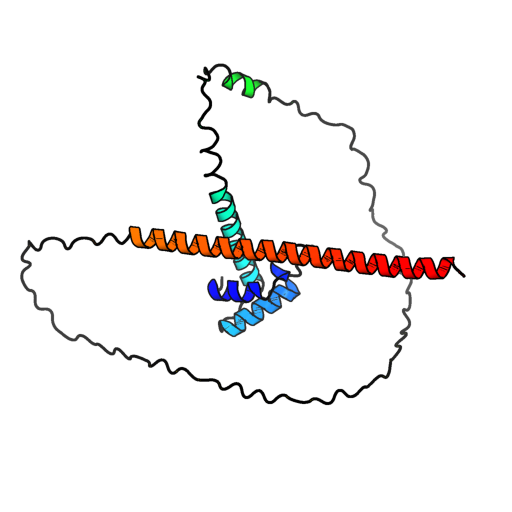028 -18.619 1.00 41.69 116 HIS A N 1
ATOM 923 C CA . HIS A 1 116 ? 19.042 29.449 -19.783 1.00 41.69 116 HIS A CA 1
ATOM 924 C C . HIS A 1 116 ? 18.469 30.865 -19.575 1.00 41.69 116 HIS A C 1
ATOM 926 O O . HIS A 1 116 ? 17.546 31.073 -18.786 1.00 41.69 116 HIS A O 1
ATOM 932 N N . GLN A 1 117 ? 18.953 31.832 -20.354 1.00 48.88 117 GLN A N 1
ATOM 933 C CA . GLN A 1 117 ? 18.170 33.008 -20.726 1.00 48.88 117 GLN A CA 1
ATOM 934 C C . GLN A 1 117 ? 17.414 32.693 -22.022 1.00 48.88 117 GLN A C 1
ATOM 936 O O . GLN A 1 117 ? 18.019 32.388 -23.042 1.00 48.88 117 GLN A O 1
ATOM 941 N N . ILE A 1 118 ? 16.085 32.749 -21.938 1.00 49.53 118 ILE A N 1
ATOM 942 C CA . ILE A 1 118 ? 15.192 33.487 -22.843 1.00 49.53 118 ILE A CA 1
ATOM 943 C C . ILE A 1 118 ? 15.648 33.545 -24.316 1.00 49.53 118 ILE A C 1
ATOM 945 O O . ILE A 1 118 ? 16.373 34.454 -24.709 1.00 49.53 118 ILE A O 1
ATOM 949 N N . ILE A 1 119 ? 15.078 32.682 -25.162 1.00 43.72 119 ILE A N 1
ATOM 950 C CA . ILE A 1 119 ? 14.856 33.010 -26.578 1.00 43.72 119 ILE A CA 1
ATOM 951 C C . ILE A 1 119 ? 13.374 33.362 -26.727 1.00 43.72 119 ILE A C 1
ATOM 953 O O . ILE A 1 119 ? 12.514 32.513 -26.949 1.00 43.72 119 ILE A O 1
ATOM 957 N N . ARG A 1 120 ? 13.070 34.654 -26.555 1.00 48.38 120 ARG A N 1
ATOM 958 C CA . ARG A 1 120 ? 11.891 35.278 -27.163 1.00 48.38 120 ARG A CA 1
ATOM 959 C C . ARG A 1 120 ? 12.200 35.457 -28.648 1.00 48.38 120 ARG A C 1
ATOM 961 O O . ARG A 1 120 ? 13.138 36.176 -28.972 1.00 48.38 120 ARG A O 1
ATOM 968 N N . GLY A 1 121 ? 11.361 34.902 -29.521 1.00 52.47 121 GLY A N 1
ATOM 969 C CA . GLY A 1 121 ? 11.165 35.471 -30.858 1.00 52.47 121 GLY A CA 1
ATOM 970 C C . GLY A 1 121 ? 11.705 34.696 -32.060 1.00 52.47 121 GLY A C 1
ATOM 971 O O . GLY A 1 121 ? 12.210 35.328 -32.980 1.00 52.47 121 GLY A O 1
ATOM 972 N N . GLN A 1 122 ? 11.525 33.373 -32.123 1.00 52.06 122 GLN A N 1
ATOM 973 C CA . GLN A 1 122 ? 11.447 32.690 -33.420 1.00 52.06 122 GLN A CA 1
ATOM 974 C C . GLN A 1 122 ? 10.118 31.931 -33.553 1.00 52.06 122 GLN A C 1
ATOM 976 O O . GLN A 1 122 ? 9.710 31.261 -32.601 1.00 52.06 122 GLN A O 1
ATOM 981 N N . PRO A 1 123 ? 9.413 32.065 -34.693 1.00 47.75 123 PRO A N 1
ATOM 982 C CA . PRO A 1 123 ? 8.185 31.332 -34.952 1.00 47.75 123 PRO A CA 1
ATOM 983 C C . PRO A 1 123 ? 8.498 29.842 -35.086 1.00 47.75 123 PRO A C 1
ATOM 985 O O . PRO A 1 123 ? 9.423 29.441 -35.790 1.00 47.75 123 PRO A O 1
ATOM 988 N N . ILE A 1 124 ? 7.707 29.040 -34.384 1.00 43.47 124 ILE A N 1
ATOM 989 C CA . ILE A 1 124 ? 7.712 27.583 -34.451 1.00 43.47 124 ILE A CA 1
ATOM 990 C C . ILE A 1 124 ? 7.472 27.190 -35.911 1.00 43.47 124 ILE A C 1
ATOM 992 O O . ILE A 1 124 ? 6.419 27.491 -36.476 1.00 43.47 124 ILE A O 1
ATOM 996 N N . LEU A 1 125 ? 8.469 26.549 -36.524 1.00 47.84 125 LEU A N 1
ATOM 997 C CA . LEU A 1 125 ? 8.315 25.900 -37.816 1.00 47.84 125 LEU A CA 1
ATOM 998 C C . LEU A 1 125 ? 7.290 24.774 -37.629 1.00 47.84 125 LEU A C 1
ATOM 1000 O O . LEU A 1 125 ? 7.499 23.849 -36.845 1.00 47.84 125 LEU A O 1
ATOM 1004 N N . ASN A 1 126 ? 6.160 24.912 -38.311 1.00 48.16 126 ASN A N 1
ATOM 1005 C CA . ASN A 1 126 ? 5.092 23.931 -38.402 1.00 48.16 126 ASN A CA 1
ATOM 1006 C C . ASN A 1 126 ? 5.636 22.650 -39.052 1.00 48.16 126 ASN A C 1
ATOM 1008 O O . ASN A 1 126 ? 5.742 22.574 -40.274 1.00 48.16 126 ASN A O 1
ATOM 1012 N N . ILE A 1 127 ? 6.019 21.667 -38.240 1.00 48.88 127 ILE A N 1
ATOM 1013 C CA . ILE A 1 127 ? 6.275 20.313 -38.722 1.00 48.88 127 ILE A CA 1
ATOM 1014 C C . ILE A 1 127 ? 4.916 19.620 -38.740 1.00 48.88 127 ILE A C 1
ATOM 1016 O O . ILE A 1 127 ? 4.437 19.134 -37.715 1.00 48.88 127 ILE A O 1
ATOM 1020 N N . GLN A 1 128 ? 4.291 19.627 -39.919 1.00 44.94 128 GLN A N 1
ATOM 1021 C CA . GLN A 1 128 ? 3.198 18.724 -40.255 1.00 44.94 128 GLN A CA 1
ATOM 1022 C C . GLN A 1 128 ? 3.680 17.299 -39.995 1.00 44.94 128 GLN A C 1
ATOM 1024 O O . GLN A 1 128 ? 4.510 16.756 -40.720 1.00 44.94 128 GLN A O 1
ATOM 1029 N N . THR A 1 129 ? 3.202 16.724 -38.898 1.00 48.38 129 THR A N 1
ATOM 1030 C CA . THR A 1 129 ? 3.308 15.295 -38.639 1.00 48.38 129 THR A CA 1
ATOM 1031 C C . THR A 1 129 ? 2.189 14.670 -39.455 1.00 48.38 129 THR A C 1
ATOM 1033 O O . THR A 1 129 ? 1.041 14.645 -39.021 1.00 48.38 129 THR A O 1
ATOM 1036 N N . GLU A 1 130 ? 2.501 14.297 -40.695 1.00 51.41 130 GLU A N 1
ATOM 1037 C CA . GLU A 1 130 ? 1.598 13.479 -41.493 1.00 51.41 130 GLU A CA 1
ATOM 1038 C C . GLU A 1 130 ? 1.392 12.138 -40.779 1.00 51.41 130 GLU A C 1
ATOM 1040 O O . GLU A 1 130 ? 2.335 11.463 -40.358 1.00 51.41 130 GLU A O 1
ATOM 1045 N N . GLU A 1 131 ? 0.117 11.816 -40.593 1.00 53.19 131 GLU A N 1
ATOM 1046 C CA . GLU A 1 131 ? -0.406 10.524 -40.189 1.00 53.19 131 GLU A CA 1
ATOM 1047 C C . GLU A 1 131 ? 0.163 9.407 -41.072 1.00 53.19 131 GLU A C 1
ATOM 1049 O O . GLU A 1 131 ? -0.228 9.252 -42.225 1.00 53.19 131 GLU A O 1
ATOM 1054 N N . CYS A 1 132 ? 1.012 8.556 -40.503 1.00 46.91 132 CYS A N 1
ATOM 1055 C CA . CYS A 1 132 ? 1.172 7.190 -40.991 1.00 46.91 132 CYS A CA 1
ATOM 1056 C C . CYS A 1 132 ? 0.406 6.265 -40.046 1.00 46.91 132 CYS A C 1
ATOM 1058 O O . CYS A 1 132 ? 0.985 5.613 -39.176 1.00 46.91 132 CYS A O 1
ATOM 1060 N N . ILE A 1 133 ? -0.918 6.233 -40.208 1.00 47.38 133 ILE A N 1
ATOM 1061 C CA . ILE A 1 133 ? -1.761 5.170 -39.661 1.00 47.38 133 ILE A CA 1
ATOM 1062 C C . ILE A 1 133 ? -1.416 3.915 -40.466 1.00 47.38 133 ILE A C 1
ATOM 1064 O O . ILE A 1 133 ? -1.889 3.721 -41.582 1.00 47.38 133 ILE A O 1
ATOM 1068 N N . THR A 1 134 ? -0.531 3.081 -39.927 1.00 56.47 134 THR A N 1
ATOM 1069 C CA . THR A 1 134 ? -0.422 1.695 -40.384 1.00 56.47 134 THR A CA 1
ATOM 1070 C C . THR A 1 134 ? -1.467 0.921 -39.597 1.00 56.47 134 THR A C 1
ATOM 1072 O O . THR A 1 134 ? -1.227 0.522 -38.460 1.00 56.47 134 THR A O 1
ATOM 1075 N N . GLU A 1 135 ? -2.666 0.813 -40.168 1.00 51.34 135 GLU A N 1
ATOM 1076 C CA . GLU A 1 135 ? -3.645 -0.165 -39.712 1.00 51.34 135 GLU A CA 1
ATOM 1077 C C . GLU A 1 135 ? -3.066 -1.556 -39.965 1.00 51.34 135 GLU A C 1
ATOM 1079 O O . GLU A 1 135 ? -2.806 -1.933 -41.107 1.00 51.34 135 GLU A O 1
ATOM 1084 N N . ASP A 1 136 ? -2.817 -2.292 -38.886 1.00 55.16 136 ASP A N 1
ATOM 1085 C CA . ASP A 1 136 ? -2.475 -3.708 -38.931 1.00 55.16 136 ASP A CA 1
ATOM 1086 C C . ASP A 1 136 ? -3.782 -4.507 -38.767 1.00 55.16 136 ASP A C 1
ATOM 1088 O O . ASP A 1 136 ? -4.388 -4.474 -37.687 1.00 55.16 136 ASP A O 1
ATOM 1092 N N . PRO A 1 137 ? -4.296 -5.175 -39.818 1.00 61.41 137 PRO A N 1
ATOM 1093 C CA . PRO A 1 137 ? -5.554 -5.896 -39.759 1.00 61.41 137 PRO A CA 1
ATOM 1094 C C . PRO A 1 137 ? -5.284 -7.329 -39.297 1.00 61.41 137 PRO A C 1
ATOM 1096 O O . PRO A 1 137 ? -5.230 -8.263 -40.095 1.00 61.41 137 PRO A O 1
ATOM 1099 N N . LEU A 1 138 ? -5.141 -7.520 -37.988 1.00 50.69 138 LEU A N 1
ATOM 1100 C CA . LEU A 1 138 ? -5.242 -8.842 -37.371 1.00 50.69 138 LEU A CA 1
ATOM 1101 C C . LEU A 1 138 ? -6.364 -8.847 -36.333 1.00 50.69 138 LEU A C 1
ATOM 1103 O O . LEU A 1 138 ? -6.161 -8.935 -35.126 1.00 50.69 138 LEU A O 1
ATOM 1107 N N . GLU A 1 139 ? -7.589 -8.800 -36.856 1.00 52.69 139 GLU A N 1
ATOM 1108 C CA . GLU A 1 139 ? -8.764 -9.391 -36.225 1.00 52.69 139 GLU A CA 1
ATOM 1109 C C . GLU A 1 139 ? -8.578 -10.914 -36.144 1.00 52.69 139 GLU A C 1
ATOM 1111 O O . GLU A 1 139 ? -9.000 -11.677 -37.011 1.00 52.69 139 GLU A O 1
ATOM 1116 N N . ASN A 1 140 ? -7.958 -11.390 -35.073 1.00 52.88 140 ASN A N 1
ATOM 1117 C CA . ASN A 1 140 ? -8.019 -12.788 -34.666 1.00 52.88 140 ASN A CA 1
ATOM 1118 C C . ASN A 1 140 ? -8.894 -12.907 -33.418 1.00 52.88 140 ASN A C 1
ATOM 1120 O O . ASN A 1 140 ? -8.451 -12.955 -32.278 1.00 52.88 140 ASN A O 1
ATOM 1124 N N . THR A 1 141 ? -10.195 -12.952 -33.701 1.00 52.44 141 THR A N 1
ATOM 1125 C CA . THR A 1 141 ? -11.207 -13.821 -33.089 1.00 52.44 141 THR A CA 1
ATOM 1126 C C . THR A 1 141 ? -10.730 -14.650 -31.882 1.00 52.44 141 THR A C 1
ATOM 1128 O O . THR A 1 141 ? -10.476 -15.848 -31.996 1.00 52.44 141 THR A O 1
ATOM 1131 N N . ILE A 1 142 ? -10.704 -14.056 -30.688 1.00 54.66 142 ILE A N 1
ATOM 1132 C CA . ILE A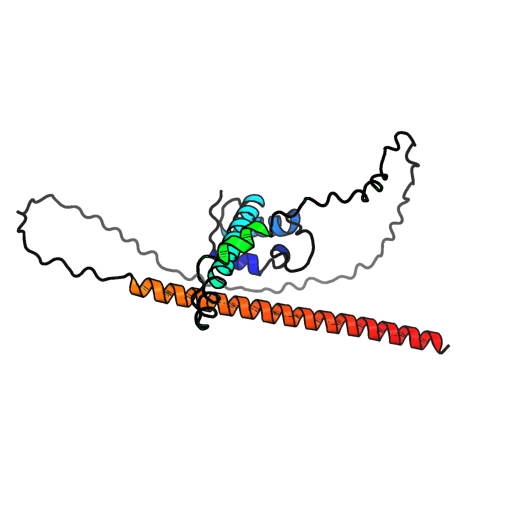 1 142 ? -10.699 -14.821 -29.436 1.00 54.66 142 ILE A CA 1
ATOM 1133 C C . ILE A 1 142 ? -12.154 -14.960 -29.002 1.00 54.66 142 ILE A C 1
ATOM 1135 O O . ILE A 1 142 ? -12.762 -14.057 -28.426 1.00 54.66 142 ILE A O 1
ATOM 1139 N N . LYS A 1 143 ? -12.739 -16.113 -29.341 1.00 58.16 143 LYS A N 1
ATOM 1140 C CA . LYS A 1 143 ? -14.039 -16.533 -28.825 1.00 58.16 143 LYS A CA 1
ATOM 1141 C C . LYS A 1 143 ? -13.944 -16.655 -27.306 1.00 58.16 143 LYS A C 1
ATOM 1143 O O . LYS A 1 143 ? -13.350 -17.581 -26.768 1.00 58.16 143 LYS A O 1
ATOM 1148 N N . ARG A 1 144 ? -14.562 -15.674 -26.659 1.00 54.16 144 ARG A N 1
ATOM 1149 C CA . ARG A 1 144 ? -15.121 -15.671 -25.310 1.00 54.16 144 ARG A CA 1
ATOM 1150 C C . ARG A 1 144 ? -15.672 -17.058 -24.936 1.00 54.16 144 ARG A C 1
ATOM 1152 O O . ARG A 1 144 ? -16.745 -17.438 -25.393 1.00 54.16 144 ARG A O 1
ATOM 1159 N N . ALA A 1 145 ? -14.929 -17.795 -24.116 1.00 58.06 145 ALA A N 1
ATOM 1160 C CA . ALA A 1 145 ? -15.458 -18.876 -23.297 1.00 58.06 145 ALA A CA 1
ATOM 1161 C C . ALA A 1 145 ? -15.619 -18.300 -21.887 1.00 58.06 145 ALA A C 1
ATOM 1163 O O . ALA A 1 145 ? -14.631 -17.992 -21.223 1.00 58.06 145 ALA A O 1
ATOM 1164 N N . GLU A 1 146 ? -16.862 -18.050 -21.488 1.00 51.03 146 GLU A N 1
ATOM 1165 C CA . GLU A 1 146 ? -17.208 -17.651 -20.125 1.00 51.03 146 GLU A CA 1
ATOM 1166 C C . GLU A 1 146 ? -17.006 -18.861 -19.202 1.00 51.03 146 GLU A C 1
ATOM 1168 O O . GLU A 1 146 ? -17.626 -19.898 -19.437 1.00 51.03 146 GLU A O 1
ATOM 1173 N N . PRO A 1 147 ? -16.154 -18.788 -18.166 1.00 60.22 147 PRO A N 1
ATOM 1174 C CA . PRO A 1 147 ? -16.237 -19.740 -17.078 1.00 60.22 147 PRO A CA 1
ATOM 1175 C C . PRO A 1 147 ? -17.386 -19.300 -16.168 1.00 60.22 147 PRO A C 1
ATOM 1177 O O . PRO A 1 147 ? -17.291 -18.289 -15.468 1.00 60.22 147 PRO A O 1
ATOM 1180 N N . GLU A 1 148 ? -18.474 -20.068 -16.185 1.00 55.25 148 GLU A N 1
ATOM 1181 C CA . GLU A 1 148 ? -19.474 -20.084 -15.120 1.00 55.25 148 GLU A CA 1
ATOM 1182 C C . GLU A 1 148 ? -18.779 -20.498 -13.817 1.00 55.25 148 GLU A C 1
ATOM 1184 O O . GLU A 1 148 ? -18.674 -21.672 -13.471 1.00 55.25 148 GLU A O 1
ATOM 1189 N N . LEU A 1 149 ? -18.227 -19.522 -13.100 1.00 51.34 149 LEU A N 1
ATOM 1190 C CA . LEU A 1 149 ? -17.854 -19.701 -11.707 1.00 51.34 149 LEU A CA 1
ATOM 1191 C C . LEU A 1 149 ? -19.083 -19.365 -10.868 1.00 51.34 149 LEU A C 1
ATOM 1193 O O . LEU A 1 149 ? -19.283 -18.223 -10.450 1.00 51.34 149 LEU A O 1
ATOM 1197 N N . GLU A 1 150 ? -19.900 -20.390 -10.631 1.00 48.66 150 GLU A N 1
ATOM 1198 C CA . GLU A 1 150 ? -20.816 -20.460 -9.495 1.00 48.66 150 GLU A CA 1
ATOM 1199 C C . GLU A 1 150 ? -19.999 -20.351 -8.201 1.00 48.66 150 GLU A C 1
ATOM 1201 O O . GLU A 1 150 ? -19.579 -21.335 -7.592 1.00 48.66 150 GLU A O 1
ATOM 1206 N N . ILE A 1 151 ? -19.726 -19.121 -7.772 1.00 53.09 151 ILE A N 1
ATOM 1207 C CA . ILE A 1 151 ? -19.230 -18.873 -6.425 1.00 53.09 151 ILE A CA 1
ATOM 1208 C C . ILE A 1 151 ? -20.463 -18.815 -5.531 1.00 53.09 151 ILE A C 1
ATOM 1210 O O . ILE A 1 151 ? -21.134 -17.787 -5.426 1.00 53.09 151 ILE A O 1
ATOM 1214 N N . PHE A 1 152 ? -20.762 -19.948 -4.901 1.00 50.25 152 PHE A N 1
ATOM 1215 C CA . PHE A 1 152 ? -21.713 -20.043 -3.805 1.00 50.25 152 PHE A CA 1
ATOM 1216 C C . PHE A 1 152 ? -21.337 -19.028 -2.717 1.00 50.25 152 PHE A C 1
ATOM 1218 O O . PHE A 1 152 ? -20.386 -19.208 -1.955 1.00 50.25 152 PHE A O 1
ATOM 1225 N N . LEU A 1 153 ? -22.101 -17.937 -2.649 1.00 45.19 153 LEU A N 1
ATOM 1226 C CA . LEU A 1 153 ? -22.170 -17.058 -1.490 1.00 45.19 153 LEU A CA 1
ATOM 1227 C C . LEU A 1 153 ? -22.850 -17.837 -0.362 1.00 45.19 153 LEU A C 1
ATOM 1229 O O . LEU A 1 153 ? -24.062 -17.772 -0.171 1.00 45.19 153 LEU A O 1
ATOM 1233 N N . SER A 1 154 ? -22.057 -18.603 0.381 1.00 44.22 154 SER A N 1
ATOM 1234 C CA . SER A 1 154 ? -22.476 -19.166 1.659 1.00 44.22 154 SER A CA 1
ATOM 1235 C C . SER A 1 154 ? -22.649 -18.020 2.652 1.00 44.22 154 SER A C 1
ATOM 1237 O O . SER A 1 154 ? -21.703 -17.566 3.295 1.00 44.22 154 SER A O 1
ATOM 1239 N N . CYS A 1 155 ? -23.880 -17.522 2.734 1.00 35.81 155 CYS A N 1
ATOM 1240 C CA . CYS A 1 155 ? -24.356 -16.631 3.778 1.00 35.81 155 CYS A CA 1
ATOM 1241 C C . CYS A 1 155 ? -24.213 -17.326 5.139 1.00 35.81 155 CYS A C 1
ATOM 1243 O O . CYS A 1 155 ? -25.066 -18.116 5.542 1.00 35.81 155 CYS A O 1
ATOM 1245 N N . SER A 1 156 ? -23.140 -17.019 5.867 1.00 46.84 156 SER A N 1
ATOM 1246 C CA . SER A 1 156 ? -23.089 -17.269 7.306 1.00 46.84 156 SER A CA 1
ATOM 1247 C C . SER A 1 156 ? -24.024 -16.285 8.001 1.00 46.84 156 SER A C 1
ATOM 1249 O O . SER A 1 156 ? -23.666 -15.144 8.291 1.00 46.84 156 SER A O 1
ATOM 1251 N N . ASN A 1 157 ? -25.241 -16.759 8.255 1.00 49.47 157 ASN A N 1
ATOM 1252 C CA . ASN A 1 157 ? -26.196 -16.168 9.179 1.00 49.47 157 ASN A CA 1
ATOM 1253 C C . ASN A 1 157 ? -25.593 -16.181 10.594 1.00 49.47 157 ASN A C 1
ATOM 1255 O O . ASN A 1 157 ? -25.730 -17.164 11.320 1.00 49.47 157 ASN A O 1
ATOM 1259 N N . SER A 1 158 ? -24.922 -15.102 11.004 1.00 46.69 158 SER A N 1
ATOM 1260 C CA . SER A 1 158 ? -24.685 -14.856 12.427 1.00 46.69 158 SER A CA 1
ATOM 1261 C C . SER A 1 158 ? -25.887 -14.104 12.976 1.00 46.69 158 SER A C 1
ATOM 1263 O O . SER A 1 158 ? -26.020 -12.895 12.808 1.00 46.69 158 SER A O 1
ATOM 1265 N N . SER A 1 159 ? -26.765 -14.897 13.582 1.00 56.69 159 SER A N 1
ATOM 1266 C CA . SER A 1 159 ? -27.938 -14.532 14.364 1.00 56.69 159 SER A CA 1
ATOM 1267 C C . SER A 1 159 ? -27.767 -13.217 15.125 1.00 56.69 159 SER A C 1
ATOM 1269 O O . SER A 1 159 ? -26.878 -13.083 15.967 1.00 56.69 159 SER A O 1
ATOM 1271 N N . GLY A 1 160 ? -28.669 -12.272 14.856 1.00 48.12 160 GLY A N 1
ATOM 1272 C CA . GLY A 1 160 ? -28.934 -11.161 15.754 1.00 48.12 160 GLY A CA 1
ATOM 1273 C C . GLY A 1 160 ? -29.468 -11.707 17.074 1.00 48.12 160 GLY A C 1
ATOM 1274 O O . GLY A 1 160 ? -30.446 -12.452 17.095 1.00 48.12 160 GLY A O 1
ATOM 1275 N N . SER A 1 161 ? -28.801 -11.368 18.169 1.00 49.09 161 SER A N 1
ATOM 1276 C CA . SER A 1 161 ? -29.395 -11.431 19.497 1.00 49.09 161 SER A CA 1
ATOM 1277 C C . SER A 1 161 ? -29.950 -10.043 19.805 1.00 49.09 161 SER A C 1
ATOM 1279 O O . SER A 1 161 ? -29.208 -9.145 20.210 1.00 49.09 161 SER A O 1
ATOM 1281 N N . GLU A 1 162 ? -31.247 -9.861 19.558 1.00 50.00 162 GLU A N 1
ATOM 1282 C CA . GLU A 1 162 ? -32.042 -8.827 20.215 1.00 50.00 162 GLU A CA 1
ATOM 1283 C C . GLU A 1 162 ? -32.001 -9.099 21.720 1.00 50.00 162 GLU A C 1
ATOM 1285 O O . GLU A 1 162 ? -32.654 -10.007 22.228 1.00 50.00 162 GLU A O 1
ATOM 1290 N N . SER A 1 163 ? -31.194 -8.323 22.435 1.00 48.22 163 SER A N 1
ATOM 1291 C CA . SER A 1 163 ? -31.264 -8.242 23.889 1.00 48.22 163 SER A CA 1
ATOM 1292 C C . SER A 1 163 ? -32.127 -7.041 24.237 1.00 48.22 163 SER A C 1
ATOM 1294 O O . SER A 1 163 ? -31.631 -5.972 24.587 1.00 48.22 163 SER A O 1
ATOM 1296 N N . ASP A 1 164 ? -33.433 -7.229 24.085 1.00 53.88 164 ASP A N 1
ATOM 1297 C CA . ASP A 1 164 ? -34.445 -6.305 24.570 1.00 53.88 164 ASP A CA 1
ATOM 1298 C C . ASP A 1 164 ? -34.550 -6.520 26.085 1.00 53.88 164 ASP A C 1
ATOM 1300 O O . ASP A 1 164 ? -35.084 -7.515 26.577 1.00 53.88 164 ASP A O 1
ATOM 1304 N N . SER A 1 165 ? -33.900 -5.658 26.861 1.00 50.72 165 SER A N 1
ATOM 1305 C CA . SER A 1 165 ? -33.941 -5.717 28.324 1.00 50.72 165 SER A CA 1
ATOM 1306 C C . SER A 1 165 ? -34.185 -4.327 28.885 1.00 50.72 165 SER A C 1
ATOM 1308 O O . SER A 1 165 ? -33.273 -3.552 29.162 1.00 50.72 165 SER A O 1
ATOM 1310 N N . VAL A 1 166 ? -35.468 -4.037 29.064 1.00 59.09 166 VAL A N 1
ATOM 1311 C CA . VAL A 1 166 ? -35.971 -2.993 29.952 1.00 59.09 166 VAL A CA 1
ATOM 1312 C C . VAL A 1 166 ? -35.777 -3.458 31.398 1.00 59.09 166 VAL A C 1
ATOM 1314 O O . VAL A 1 166 ? -36.274 -4.531 31.743 1.00 59.09 166 VAL A O 1
ATOM 1317 N N . PRO A 1 167 ? -35.216 -2.636 32.300 1.00 58.22 167 PRO A N 1
ATOM 1318 C CA . PRO A 1 167 ? -35.524 -2.747 33.709 1.00 58.22 167 PRO A CA 1
ATOM 1319 C C . PRO A 1 167 ? -36.379 -1.551 34.120 1.00 58.22 167 PRO A C 1
ATOM 1321 O O . PRO A 1 167 ? -35.918 -0.456 34.432 1.00 58.22 167 PRO A O 1
ATOM 1324 N N . ARG A 1 168 ? -37.682 -1.811 34.149 1.00 61.44 168 ARG A N 1
ATOM 1325 C CA . ARG A 1 168 ? -38.614 -1.154 35.054 1.00 61.44 168 ARG A CA 1
ATOM 1326 C C . ARG A 1 168 ? -38.298 -1.709 36.439 1.00 61.44 168 ARG A C 1
ATOM 1328 O O . ARG A 1 168 ? -38.436 -2.915 36.617 1.00 61.44 168 ARG A O 1
ATOM 1335 N N . SER A 1 169 ? -37.903 -0.862 37.390 1.00 49.81 169 SER A N 1
ATOM 1336 C CA . SER A 1 169 ? -38.502 -0.792 38.738 1.00 49.81 169 SER A CA 1
ATOM 1337 C C . SER A 1 169 ? -37.689 0.068 39.710 1.00 49.81 169 SER A C 1
ATOM 1339 O O . SER A 1 169 ? -36.551 -0.228 40.040 1.00 49.81 169 SER A O 1
ATOM 1341 N N . GLN A 1 170 ? -38.374 1.112 40.177 1.00 49.09 170 GLN A N 1
ATOM 1342 C CA . GLN A 1 170 ? -38.564 1.500 41.576 1.00 49.09 170 GLN A CA 1
ATOM 1343 C C . GLN A 1 170 ? -37.337 1.673 42.481 1.00 49.09 170 GLN A C 1
ATOM 1345 O O . GLN A 1 170 ? -36.791 0.740 43.064 1.00 49.09 170 GLN A O 1
ATOM 1350 N N . SER A 1 171 ? -37.054 2.955 42.718 1.00 51.62 171 SER A N 1
ATOM 1351 C CA . SER A 1 171 ? -36.428 3.493 43.917 1.00 51.62 171 SER A CA 1
ATOM 1352 C C . SER A 1 171 ? -36.973 2.834 45.185 1.00 51.62 171 SER A C 1
ATOM 1354 O O . SER A 1 171 ? -38.124 3.052 45.557 1.00 51.62 171 SER A O 1
ATOM 1356 N N . THR A 1 172 ? -36.116 2.097 45.886 1.00 49.00 172 THR A N 1
ATOM 1357 C CA . THR A 1 172 ? -36.311 1.799 47.306 1.00 49.00 172 THR A CA 1
ATOM 1358 C C . THR A 1 172 ? -34.978 2.028 48.005 1.00 49.00 172 THR A C 1
ATOM 1360 O O . THR A 1 172 ? -33.999 1.330 47.761 1.00 49.00 172 THR A O 1
ATOM 1363 N N . SER A 1 173 ? -34.926 3.081 48.815 1.00 55.62 173 SER A N 1
ATOM 1364 C CA . SER A 1 173 ? -33.783 3.465 49.634 1.00 55.62 173 SER A CA 1
ATOM 1365 C C . SER A 1 173 ? -33.580 2.447 50.758 1.00 55.62 173 SER A C 1
ATOM 1367 O O . SER A 1 173 ? -34.388 2.391 51.687 1.00 55.62 173 SER A O 1
ATOM 1369 N N . VAL A 1 174 ? -32.504 1.664 50.683 1.00 51.53 174 VAL A N 1
ATOM 1370 C CA . VAL A 1 174 ? -32.033 0.793 51.770 1.00 51.53 174 VAL A CA 1
ATOM 1371 C C . VAL A 1 174 ? -30.816 1.455 52.434 1.00 51.53 174 VAL A C 1
ATOM 1373 O O . VAL A 1 174 ? -29.964 1.983 51.714 1.00 51.53 174 VAL A O 1
ATOM 1376 N N . PRO A 1 175 ? -30.715 1.476 53.778 1.00 53.59 175 PRO A N 1
ATOM 1377 C CA . PRO A 1 175 ? -29.609 2.115 54.478 1.00 53.59 175 PRO A CA 1
ATOM 1378 C C . PRO A 1 175 ? -28.279 1.415 54.197 1.00 53.59 175 PRO A C 1
ATOM 1380 O O . PRO A 1 175 ? -28.137 0.202 54.326 1.00 53.59 175 PRO A O 1
ATOM 1383 N N . GLN A 1 176 ? -27.305 2.240 53.843 1.00 55.00 176 GLN A N 1
ATOM 1384 C CA . GLN A 1 176 ? -25.918 1.926 53.554 1.00 55.00 176 GLN A CA 1
ATOM 1385 C C . GLN A 1 176 ? -25.208 1.371 54.801 1.00 55.00 176 GLN A C 1
ATOM 1387 O O . GLN A 1 176 ? -24.761 2.136 55.656 1.00 55.00 176 GLN A O 1
ATOM 1392 N N . SER A 1 177 ? -25.086 0.042 54.907 1.00 57.31 177 SER A N 1
ATOM 1393 C CA . SER A 1 177 ? -24.152 -0.580 55.848 1.00 57.31 177 SER A CA 1
ATOM 1394 C C . SER A 1 177 ? -22.751 -0.540 55.248 1.00 57.31 177 SER A C 1
ATOM 1396 O O . SER A 1 177 ? -22.441 -1.234 54.280 1.00 57.31 177 SER A O 1
ATOM 1398 N N . GLN A 1 178 ? -21.913 0.317 55.816 1.00 60.16 178 GLN A N 1
ATOM 1399 C CA . GLN A 1 178 ? -20.478 0.331 55.577 1.00 60.16 178 GLN A CA 1
ATOM 1400 C C . GLN A 1 178 ? -19.867 -0.978 56.104 1.00 60.16 178 GLN A C 1
ATOM 1402 O O . GLN A 1 178 ? -20.316 -1.476 57.136 1.00 60.16 178 GLN A O 1
ATOM 1407 N N . ASN A 1 179 ? -18.833 -1.473 55.411 1.00 63.12 179 ASN A N 1
ATOM 1408 C CA . ASN A 1 179 ? -17.997 -2.656 55.696 1.00 63.12 179 ASN A CA 1
ATOM 1409 C C . ASN A 1 179 ? -18.256 -3.889 54.808 1.00 63.12 179 ASN A C 1
ATOM 1411 O O . ASN A 1 179 ? -18.399 -4.997 55.317 1.00 63.12 179 ASN A O 1
ATOM 1415 N N . GLU A 1 180 ? -18.218 -3.722 53.482 1.00 56.66 180 GLU A N 1
ATOM 1416 C CA . GLU A 1 180 ? -17.748 -4.813 52.616 1.00 56.66 180 GLU A CA 1
ATOM 1417 C C . GLU A 1 180 ? -16.249 -4.630 52.318 1.00 56.66 180 GLU A C 1
ATOM 1419 O O . GLU A 1 180 ? -15.816 -3.510 52.022 1.00 56.66 180 GLU A O 1
ATOM 1424 N N . PRO A 1 181 ? -15.434 -5.697 52.415 1.00 64.81 181 PRO A N 1
ATOM 1425 C CA . PRO A 1 181 ? -14.027 -5.646 52.055 1.00 64.81 181 PRO A CA 1
ATOM 1426 C C . PRO A 1 181 ? -13.909 -5.382 50.552 1.00 64.81 181 PRO A C 1
ATOM 1428 O O . PRO A 1 181 ? -14.484 -6.105 49.740 1.00 64.81 181 PRO A O 1
ATOM 1431 N N . ALA A 1 182 ? -13.169 -4.328 50.197 1.00 62.06 182 ALA A N 1
ATOM 1432 C CA . ALA A 1 182 ? -12.915 -3.940 48.817 1.00 62.06 182 ALA A CA 1
ATOM 1433 C C . ALA A 1 182 ? -12.492 -5.164 47.994 1.00 62.06 182 ALA A C 1
ATOM 1435 O O . ALA A 1 182 ? -11.513 -5.838 48.327 1.00 62.06 182 ALA A O 1
ATOM 1436 N N . SER A 1 183 ? -13.253 -5.463 46.939 1.00 55.88 183 SER A N 1
ATOM 1437 C CA . SER A 1 183 ? -12.928 -6.552 46.026 1.00 55.88 183 SER A CA 1
ATOM 1438 C C . SER A 1 183 ? -11.498 -6.368 45.507 1.00 55.88 183 SER A C 1
ATOM 1440 O O . SER A 1 183 ? -11.107 -5.237 45.197 1.00 55.88 183 SER A O 1
ATOM 1442 N N . PRO A 1 184 ? -10.701 -7.446 45.413 1.00 58.16 184 PRO A N 1
ATOM 1443 C CA . PRO A 1 184 ? -9.326 -7.355 44.957 1.00 58.16 184 PRO A CA 1
ATOM 1444 C C . PRO A 1 184 ? -9.326 -6.775 43.544 1.00 58.16 184 PRO A C 1
ATOM 1446 O O . PRO A 1 184 ? -9.900 -7.351 42.620 1.00 58.16 184 PRO A O 1
ATOM 1449 N N . ILE A 1 185 ? -8.711 -5.602 43.397 1.00 53.50 185 ILE A N 1
ATOM 1450 C CA . ILE A 1 185 ? -8.474 -4.954 42.111 1.00 53.50 185 ILE A CA 1
ATOM 1451 C C . ILE A 1 185 ? -7.585 -5.916 41.322 1.00 53.50 185 ILE A C 1
ATOM 1453 O O . ILE A 1 185 ? -6.386 -6.018 41.559 1.00 53.50 185 ILE A O 1
ATOM 1457 N N . CYS A 1 186 ? -8.206 -6.705 40.450 1.00 50.62 186 CYS A N 1
ATOM 1458 C CA . CYS A 1 186 ? -7.518 -7.632 39.571 1.00 50.62 186 CYS A CA 1
ATOM 1459 C C . CYS A 1 186 ? -6.624 -6.812 38.629 1.00 50.62 186 CYS A C 1
ATOM 1461 O O . CYS A 1 186 ? -7.115 -6.101 37.749 1.00 50.62 186 CYS A O 1
ATOM 1463 N N . SER A 1 187 ? -5.314 -6.865 38.866 1.00 53.75 187 SER A N 1
ATOM 1464 C CA . SER A 1 187 ? -4.276 -6.150 38.127 1.00 53.75 187 SER A CA 1
ATOM 1465 C C . SER A 1 187 ? -4.188 -6.645 36.678 1.00 53.75 187 SER A C 1
ATOM 1467 O O . SER A 1 187 ? -3.409 -7.538 36.364 1.00 53.75 187 SER A O 1
ATOM 1469 N N . LYS A 1 188 ? -4.978 -6.059 35.772 1.00 57.34 188 LYS A N 1
ATOM 1470 C CA . LYS A 1 188 ? -4.977 -6.373 34.325 1.00 57.34 188 LYS A CA 1
ATOM 1471 C C . LYS A 1 188 ? -3.762 -5.833 33.548 1.00 57.34 188 LYS A C 1
ATOM 1473 O O . LYS A 1 188 ? -3.701 -5.939 32.324 1.00 57.34 188 LYS A O 1
ATOM 1478 N N . GLU A 1 189 ? -2.796 -5.220 34.225 1.00 59.31 189 GLU A N 1
ATOM 1479 C CA . GLU A 1 189 ? -1.657 -4.570 33.564 1.00 59.31 189 GLU A CA 1
ATOM 1480 C C . GLU A 1 189 ? -0.649 -5.563 32.969 1.00 59.31 189 GLU A C 1
ATOM 1482 O O . GLU A 1 189 ? -0.010 -5.242 31.969 1.00 59.31 189 GLU A O 1
ATOM 1487 N N . THR A 1 190 ? -0.546 -6.785 33.497 1.00 57.00 190 THR A N 1
ATOM 1488 C CA . THR A 1 190 ? 0.443 -7.771 33.029 1.00 57.00 190 THR A CA 1
ATOM 1489 C C . THR A 1 190 ? 0.040 -8.467 31.726 1.00 57.00 190 THR A C 1
ATOM 1491 O O . THR A 1 190 ? 0.874 -8.601 30.833 1.00 57.00 190 THR A O 1
ATOM 1494 N N . GLU A 1 191 ? -1.238 -8.822 31.544 1.00 61.12 191 GLU A N 1
ATOM 1495 C CA . GLU A 1 191 ? -1.735 -9.468 30.310 1.00 61.12 191 GLU A CA 1
ATOM 1496 C C . GLU A 1 191 ? -1.574 -8.575 29.067 1.00 61.12 191 GLU A C 1
ATOM 1498 O O . GLU A 1 191 ? -1.410 -9.053 27.942 1.00 61.12 191 GLU A O 1
ATOM 1503 N N . THR A 1 192 ? -1.568 -7.255 29.263 1.00 77.25 192 THR A N 1
ATOM 1504 C CA . THR A 1 192 ? -1.465 -6.285 28.166 1.00 77.25 192 THR A CA 1
ATOM 1505 C C . THR A 1 192 ? -0.051 -6.232 27.574 1.00 77.25 192 THR A C 1
ATOM 1507 O O . THR A 1 192 ? 0.116 -5.954 26.384 1.00 77.25 192 THR A O 1
ATOM 1510 N N . GLU A 1 193 ? 0.978 -6.507 28.377 1.00 80.25 193 GLU A N 1
ATOM 1511 C CA . GLU A 1 193 ? 2.377 -6.410 27.948 1.00 80.25 193 GLU A CA 1
ATOM 1512 C C . GLU A 1 193 ? 2.816 -7.629 27.126 1.00 80.25 193 GLU A C 1
ATOM 1514 O O . GLU A 1 193 ? 3.494 -7.482 26.105 1.00 80.25 193 GLU A O 1
ATOM 1519 N N . ASP A 1 194 ? 2.362 -8.828 27.493 1.00 85.44 194 ASP A N 1
ATOM 1520 C CA . ASP A 1 194 ? 2.661 -10.046 26.732 1.00 85.44 194 ASP A CA 1
ATOM 1521 C C . ASP A 1 194 ? 1.998 -10.032 25.351 1.00 85.44 194 ASP A C 1
ATOM 1523 O O . ASP A 1 194 ? 2.635 -10.373 24.348 1.00 85.44 194 ASP A O 1
ATOM 1527 N N . TYR A 1 195 ? 0.770 -9.517 25.254 1.00 81.38 195 TYR A N 1
ATOM 1528 C CA . TYR A 1 195 ? 0.102 -9.325 23.967 1.00 81.38 195 TYR A CA 1
ATOM 1529 C C . TYR A 1 195 ? 0.851 -8.334 23.058 1.00 81.38 195 TYR A C 1
ATOM 1531 O O . TYR A 1 195 ? 1.011 -8.570 21.856 1.00 81.38 195 TYR A O 1
ATOM 1539 N N . ARG A 1 196 ? 1.392 -7.244 23.619 1.00 84.75 196 ARG A N 1
ATOM 1540 C CA . ARG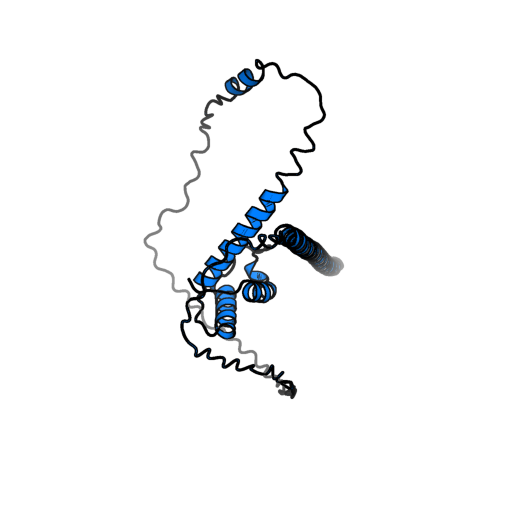 A 1 196 ? 2.224 -6.290 22.860 1.00 84.75 196 ARG A CA 1
ATOM 1541 C C . ARG A 1 196 ? 3.496 -6.941 22.330 1.00 84.75 196 ARG A C 1
ATOM 1543 O O . ARG A 1 196 ? 3.835 -6.740 21.162 1.00 84.75 196 ARG A O 1
ATOM 1550 N N . LYS A 1 197 ? 4.180 -7.741 23.151 1.00 90.50 197 LYS A N 1
ATOM 1551 C CA . LYS A 1 197 ? 5.372 -8.491 22.725 1.00 90.50 197 LYS A CA 1
ATOM 1552 C C . LYS A 1 197 ? 5.044 -9.472 21.605 1.00 90.50 197 LYS A C 1
ATOM 1554 O O . LYS A 1 197 ? 5.802 -9.555 20.638 1.00 90.50 197 LYS A O 1
ATOM 1559 N N . GLN A 1 198 ? 3.910 -10.165 21.694 1.00 92.69 198 GLN A N 1
ATOM 1560 C CA . GLN A 1 198 ? 3.455 -11.075 20.645 1.00 92.69 198 GLN A CA 1
ATOM 1561 C C . GLN A 1 198 ? 3.235 -10.340 19.319 1.00 92.69 198 GLN A C 1
ATOM 1563 O O . GLN A 1 198 ? 3.768 -10.763 18.293 1.00 92.69 198 GLN A O 1
ATOM 1568 N N . ILE A 1 199 ? 2.530 -9.205 19.340 1.00 84.25 199 ILE A N 1
ATOM 1569 C CA . ILE A 1 199 ? 2.317 -8.376 18.146 1.00 84.25 199 ILE A CA 1
ATOM 1570 C C . ILE A 1 199 ? 3.655 -7.955 17.527 1.00 84.25 199 ILE A C 1
ATOM 1572 O O . ILE A 1 199 ? 3.855 -8.103 16.321 1.00 84.25 199 ILE A O 1
ATOM 1576 N N . LEU A 1 200 ? 4.589 -7.455 18.339 1.00 84.94 200 LEU A N 1
ATOM 1577 C CA . LEU A 1 200 ? 5.904 -7.020 17.861 1.00 84.94 200 LEU A CA 1
ATOM 1578 C C . LEU A 1 200 ? 6.705 -8.166 17.233 1.00 84.94 200 LEU A C 1
ATOM 1580 O O . LEU A 1 200 ? 7.374 -7.965 16.218 1.00 84.94 200 LEU A O 1
ATOM 1584 N N . ASN A 1 201 ? 6.617 -9.369 17.800 1.00 92.06 201 ASN A N 1
ATOM 1585 C CA . ASN A 1 201 ? 7.275 -10.549 17.251 1.00 92.06 201 ASN A CA 1
ATOM 1586 C C . ASN A 1 201 ? 6.719 -10.923 15.868 1.00 92.06 201 ASN A C 1
ATOM 1588 O O . ASN A 1 201 ? 7.484 -11.200 14.946 1.00 92.06 201 ASN A O 1
ATOM 1592 N N . GLU A 1 202 ? 5.399 -10.873 15.687 1.00 91.38 202 GLU A N 1
ATOM 1593 C CA . GLU A 1 202 ? 4.774 -11.140 14.386 1.00 91.38 202 GLU A CA 1
ATOM 1594 C C . GLU A 1 202 ? 5.131 -10.070 13.342 1.00 91.38 202 GLU A C 1
ATOM 1596 O O . GLU A 1 202 ? 5.454 -10.403 12.199 1.00 91.38 202 GLU A O 1
ATOM 1601 N N . PHE A 1 203 ? 5.191 -8.790 13.730 1.00 83.50 203 PHE A N 1
ATOM 1602 C CA . PHE A 1 203 ? 5.696 -7.731 12.847 1.00 83.50 203 PHE A CA 1
ATOM 1603 C C . PHE A 1 203 ? 7.149 -7.967 12.427 1.00 83.50 203 PHE A C 1
ATOM 1605 O O . PHE A 1 203 ? 7.484 -7.799 11.254 1.00 83.50 203 PHE A O 1
ATOM 1612 N N . ARG A 1 204 ? 8.007 -8.407 13.355 1.00 86.69 204 ARG A N 1
ATOM 1613 C CA . ARG A 1 204 ? 9.405 -8.743 13.058 1.00 86.69 204 ARG A CA 1
ATOM 1614 C C . ARG A 1 204 ? 9.504 -9.873 12.034 1.00 86.69 204 ARG A C 1
ATOM 1616 O O . ARG A 1 204 ? 10.250 -9.746 11.066 1.00 86.69 204 ARG A O 1
ATOM 1623 N N . LYS A 1 205 ? 8.729 -10.948 12.211 1.00 92.88 205 LYS A N 1
ATOM 1624 C CA . LYS A 1 205 ? 8.677 -12.069 11.256 1.00 92.88 205 LYS A CA 1
ATOM 1625 C C . LYS A 1 205 ? 8.221 -11.613 9.870 1.00 92.88 205 LYS A C 1
ATOM 1627 O O . LYS A 1 205 ? 8.841 -11.987 8.879 1.00 92.88 205 LYS A O 1
ATOM 1632 N N . CYS A 1 206 ? 7.185 -10.777 9.806 1.00 86.69 206 CYS A N 1
ATOM 1633 C CA . CYS A 1 206 ? 6.679 -10.208 8.557 1.00 86.69 206 CYS A CA 1
ATOM 1634 C C . CYS A 1 206 ? 7.751 -9.372 7.837 1.00 86.69 206 CYS A C 1
ATOM 1636 O O . CYS A 1 206 ? 8.022 -9.595 6.660 1.00 86.69 206 CYS A O 1
ATOM 1638 N N . ASN A 1 207 ? 8.428 -8.467 8.552 1.00 83.50 207 ASN A N 1
ATOM 1639 C CA . ASN A 1 207 ? 9.504 -7.657 7.973 1.00 83.50 207 ASN A CA 1
ATOM 1640 C C . ASN A 1 207 ? 10.656 -8.525 7.457 1.00 83.50 207 ASN A C 1
ATOM 1642 O O . ASN A 1 207 ? 11.156 -8.293 6.358 1.00 83.50 207 ASN A O 1
ATOM 1646 N N . GLN A 1 208 ? 11.039 -9.562 8.205 1.00 91.88 208 GLN A N 1
ATOM 1647 C CA . GLN A 1 208 ? 12.069 -10.498 7.763 1.00 91.88 208 GLN A CA 1
ATOM 1648 C C . GLN A 1 208 ? 11.668 -11.225 6.471 1.00 91.88 208 GLN A C 1
ATOM 1650 O O . GLN A 1 208 ? 12.495 -11.382 5.574 1.00 91.88 208 GLN A O 1
ATOM 1655 N N . GLN A 1 209 ? 10.406 -11.651 6.349 1.00 89.44 209 GLN A N 1
ATOM 1656 C CA . GLN A 1 209 ? 9.897 -12.269 5.122 1.00 89.44 209 GLN A CA 1
ATOM 1657 C C . GLN A 1 209 ? 9.972 -11.308 3.934 1.00 89.44 209 GLN A C 1
ATOM 1659 O O . GLN A 1 209 ? 10.467 -11.704 2.882 1.00 89.44 209 GLN A O 1
ATOM 1664 N N . ILE A 1 210 ? 9.570 -10.048 4.121 1.00 84.00 210 ILE A N 1
ATOM 1665 C CA . ILE A 1 210 ? 9.643 -9.012 3.080 1.00 84.00 210 ILE A CA 1
ATOM 1666 C C . ILE A 1 210 ? 11.091 -8.811 2.618 1.00 84.00 210 ILE A C 1
ATOM 1668 O O . ILE A 1 210 ? 11.351 -8.815 1.419 1.00 84.00 210 ILE A O 1
ATOM 1672 N N . HIS A 1 211 ? 12.051 -8.692 3.539 1.00 87.12 211 HIS A N 1
ATOM 1673 C CA . HIS A 1 211 ? 13.466 -8.550 3.176 1.00 87.12 211 HIS A CA 1
ATOM 1674 C C . HIS A 1 211 ? 14.001 -9.763 2.407 1.00 87.12 211 HIS A C 1
ATOM 1676 O O . HIS A 1 211 ? 14.688 -9.596 1.399 1.00 87.12 211 HIS A O 1
ATOM 1682 N N . ASN A 1 212 ? 13.654 -10.977 2.840 1.00 92.62 212 ASN A N 1
ATOM 1683 C CA . ASN A 1 212 ? 14.050 -12.202 2.146 1.00 92.62 212 ASN A CA 1
ATOM 1684 C C . ASN A 1 212 ? 13.446 -12.278 0.732 1.00 92.62 212 ASN A C 1
ATOM 1686 O O . ASN A 1 212 ? 14.095 -12.756 -0.198 1.00 92.62 212 ASN A O 1
ATOM 1690 N N . GLU A 1 213 ? 12.207 -11.819 0.561 1.00 88.75 213 GLU A N 1
ATOM 1691 C CA . GLU A 1 213 ? 11.522 -11.790 -0.731 1.00 88.75 213 GLU A CA 1
ATOM 1692 C C . GLU A 1 213 ? 12.101 -10.722 -1.668 1.00 88.75 213 GLU A C 1
ATOM 1694 O O . GLU A 1 213 ? 12.332 -11.006 -2.843 1.00 88.75 213 GLU A O 1
ATOM 1699 N N . ILE A 1 214 ? 12.443 -9.539 -1.147 1.00 83.75 214 ILE A N 1
ATOM 1700 C CA . ILE A 1 214 ? 13.170 -8.500 -1.893 1.00 83.75 214 ILE A CA 1
ATOM 1701 C C . ILE A 1 214 ? 14.513 -9.045 -2.389 1.00 83.75 214 ILE A C 1
ATOM 1703 O O . ILE A 1 214 ? 14.798 -8.959 -3.581 1.00 83.75 214 ILE A O 1
ATOM 1707 N N . ALA A 1 215 ? 15.301 -9.671 -1.511 1.00 91.56 215 ALA A N 1
ATOM 1708 C CA . ALA A 1 215 ? 16.593 -10.248 -1.882 1.00 91.56 215 ALA A CA 1
ATOM 1709 C C . ALA A 1 215 ? 16.457 -11.321 -2.978 1.00 91.56 215 ALA A C 1
ATOM 1711 O O . ALA A 1 215 ? 17.239 -11.351 -3.928 1.00 91.56 215 ALA A O 1
ATOM 1712 N N . ARG A 1 216 ? 15.426 -12.173 -2.889 1.00 93.12 216 ARG A N 1
ATOM 1713 C CA . ARG A 1 216 ? 15.125 -13.188 -3.910 1.00 93.12 216 ARG A CA 1
ATOM 1714 C C . ARG A 1 216 ? 14.747 -12.562 -5.254 1.00 93.12 216 ARG A C 1
ATOM 1716 O O . ARG A 1 216 ? 15.206 -13.027 -6.294 1.00 93.12 216 ARG A O 1
ATOM 1723 N N . ASN A 1 217 ? 13.934 -11.509 -5.242 1.00 84.81 217 ASN A N 1
ATOM 1724 C CA . ASN A 1 217 ? 13.532 -10.801 -6.457 1.00 84.81 217 ASN A CA 1
ATOM 1725 C C . ASN A 1 217 ? 14.715 -10.073 -7.114 1.00 84.81 217 ASN A C 1
ATOM 1727 O O . ASN A 1 217 ? 14.821 -10.053 -8.340 1.00 84.81 217 ASN A O 1
ATOM 1731 N N . GLU A 1 218 ? 15.630 -9.508 -6.324 1.00 92.12 218 GLU A N 1
ATOM 1732 C CA . GLU A 1 218 ? 16.863 -8.911 -6.845 1.00 92.12 218 GLU A CA 1
ATOM 1733 C C . GLU A 1 218 ? 17.801 -9.942 -7.482 1.00 92.12 218 GLU A C 1
ATOM 1735 O O . GLU A 1 218 ? 18.400 -9.653 -8.520 1.00 92.12 218 GLU A O 1
ATOM 1740 N N . ASP A 1 219 ? 17.920 -11.135 -6.892 1.00 95.62 219 ASP A N 1
ATOM 1741 C CA . ASP A 1 219 ? 18.678 -12.253 -7.469 1.00 95.62 219 ASP A CA 1
ATOM 1742 C C . ASP A 1 219 ? 18.074 -12.706 -8.805 1.00 95.62 219 ASP A C 1
ATOM 1744 O O . ASP A 1 219 ? 18.780 -12.826 -9.807 1.00 95.62 219 ASP A O 1
ATOM 1748 N N . PHE A 1 220 ? 16.748 -12.860 -8.861 1.00 89.38 220 PHE A N 1
ATOM 1749 C CA . PHE A 1 220 ? 16.048 -13.191 -10.102 1.00 89.38 220 PHE A CA 1
ATOM 1750 C C . PHE A 1 220 ? 16.285 -12.137 -11.192 1.00 89.38 220 PHE A C 1
ATOM 1752 O O . PHE A 1 220 ? 16.578 -12.476 -12.339 1.00 89.38 220 PHE A O 1
ATOM 1759 N N . ARG A 1 221 ? 16.234 -10.848 -10.831 1.00 88.62 221 ARG A N 1
ATOM 1760 C CA . ARG A 1 221 ? 16.514 -9.750 -11.764 1.00 88.62 221 ARG A CA 1
ATOM 1761 C C . ARG A 1 221 ? 17.947 -9.800 -12.300 1.00 88.62 221 ARG A C 1
ATOM 1763 O O . ARG A 1 221 ? 18.140 -9.557 -13.486 1.00 88.62 221 ARG A O 1
ATOM 1770 N N . ARG A 1 222 ? 18.940 -10.114 -11.459 1.00 96.75 222 ARG A N 1
ATOM 1771 C CA . ARG A 1 222 ? 20.340 -10.272 -11.897 1.00 96.75 222 ARG A CA 1
ATOM 1772 C C . ARG A 1 222 ? 20.494 -11.415 -12.896 1.00 96.75 222 ARG A C 1
ATOM 1774 O O . ARG A 1 222 ? 21.068 -11.197 -13.954 1.00 96.75 222 ARG A O 1
ATOM 1781 N N . LYS A 1 223 ? 19.911 -12.581 -12.605 1.00 97.19 223 LYS A N 1
ATOM 1782 C CA . LYS A 1 223 ? 19.941 -13.746 -13.508 1.00 97.19 223 LYS A CA 1
ATOM 1783 C C . LYS A 1 223 ? 19.296 -13.462 -14.861 1.00 97.19 223 LYS A C 1
ATOM 1785 O O . LYS A 1 223 ? 19.768 -13.940 -15.883 1.00 97.19 223 LYS A O 1
ATOM 1790 N N . MET A 1 224 ? 18.221 -12.678 -14.870 1.00 93.00 224 MET A N 1
ATOM 1791 C CA . MET A 1 224 ? 17.553 -12.279 -16.106 1.00 93.00 224 MET A CA 1
ATOM 1792 C C . MET A 1 224 ? 18.431 -11.355 -16.963 1.00 93.00 224 MET A C 1
ATOM 1794 O O . MET A 1 224 ? 18.517 -11.565 -18.167 1.00 93.00 224 MET A O 1
ATOM 1798 N N . LEU A 1 225 ? 19.119 -10.388 -16.346 1.00 94.81 225 LEU A N 1
ATOM 1799 C CA . LEU A 1 225 ? 20.066 -9.513 -17.049 1.00 94.81 225 LEU A CA 1
ATOM 1800 C C . LEU A 1 225 ? 21.272 -10.292 -17.594 1.00 94.81 225 LEU A C 1
ATOM 1802 O O . LEU A 1 225 ? 21.678 -10.071 -18.728 1.00 94.81 225 LEU A O 1
ATOM 1806 N N . GLU A 1 226 ? 21.804 -11.243 -16.824 1.00 96.62 226 GLU A N 1
ATOM 1807 C CA . GLU A 1 226 ? 22.903 -12.113 -17.263 1.00 96.62 226 GLU A CA 1
ATOM 1808 C C . GLU A 1 226 ? 22.495 -12.997 -18.456 1.00 96.62 226 GLU A C 1
ATOM 1810 O O . GLU A 1 226 ? 23.263 -13.184 -19.399 1.00 96.62 226 GLU A O 1
ATOM 1815 N N . LEU A 1 227 ? 21.261 -13.511 -18.457 1.00 95.69 227 LEU A N 1
ATOM 1816 C CA . LEU A 1 227 ? 20.713 -14.266 -19.586 1.00 95.69 227 LEU A CA 1
ATOM 1817 C C . LEU A 1 227 ? 20.614 -13.401 -20.854 1.00 95.69 227 LEU A C 1
ATOM 1819 O O . LEU A 1 227 ? 20.945 -13.866 -21.946 1.00 95.69 227 LEU A O 1
ATOM 1823 N N . GLU A 1 228 ? 20.164 -12.155 -20.714 1.00 94.44 228 GLU A N 1
ATOM 1824 C CA . GLU A 1 228 ? 20.042 -11.199 -21.818 1.00 94.44 228 GLU A CA 1
ATOM 1825 C C . GLU A 1 228 ? 21.417 -10.820 -22.392 1.00 94.44 228 GLU A C 1
ATOM 1827 O O . GLU A 1 228 ? 21.605 -10.833 -23.611 1.00 94.44 228 GLU A O 1
ATOM 1832 N N . GLU A 1 229 ? 22.406 -10.587 -21.527 1.00 95.69 229 GLU A N 1
ATOM 1833 C CA . GLU A 1 229 ? 23.793 -10.323 -21.921 1.00 95.69 229 GLU A CA 1
ATOM 1834 C C . GLU A 1 229 ? 24.410 -11.515 -22.670 1.00 95.69 229 GLU A C 1
ATOM 1836 O O . GLU A 1 229 ? 24.995 -11.351 -23.744 1.00 95.69 229 GLU A O 1
ATOM 1841 N N . ASN A 1 230 ? 24.211 -12.736 -22.167 1.00 94.69 230 ASN A N 1
ATOM 1842 C CA . ASN A 1 230 ? 24.704 -13.955 -22.810 1.00 94.69 230 ASN A CA 1
ATOM 1843 C C . ASN A 1 230 ? 24.050 -14.202 -24.178 1.00 94.69 230 ASN A C 1
ATOM 1845 O O . ASN A 1 230 ? 24.734 -14.593 -25.127 1.00 94.69 230 ASN A O 1
ATOM 1849 N N . SER A 1 231 ? 22.748 -13.928 -24.301 1.00 94.12 231 SER A N 1
ATOM 1850 C CA . SER A 1 231 ? 22.025 -13.993 -25.576 1.00 94.12 231 SER A CA 1
ATOM 1851 C C . SER A 1 231 ? 22.587 -12.994 -26.597 1.00 94.12 231 SER A C 1
ATOM 1853 O O . SER A 1 231 ? 22.826 -13.339 -27.758 1.00 94.12 231 SER A O 1
ATOM 1855 N N . CYS A 1 232 ? 22.883 -11.767 -26.160 1.00 90.69 232 CYS A N 1
ATOM 1856 C CA . CYS A 1 232 ? 23.484 -10.738 -27.008 1.00 90.69 232 CYS A CA 1
ATOM 1857 C C . CYS A 1 232 ? 24.887 -11.142 -27.495 1.00 90.69 232 CYS A C 1
ATOM 1859 O O . CYS A 1 232 ? 25.177 -11.081 -28.693 1.00 90.69 232 CYS A O 1
ATOM 1861 N N . ASN A 1 233 ? 25.733 -11.642 -26.592 1.00 91.75 233 ASN A N 1
ATOM 1862 C CA . ASN A 1 233 ? 27.087 -12.093 -26.921 1.00 91.75 233 ASN A CA 1
ATOM 1863 C C . ASN A 1 233 ? 27.088 -13.259 -27.923 1.00 91.75 233 ASN A C 1
ATOM 1865 O O . ASN A 1 233 ? 27.923 -13.293 -28.831 1.00 91.75 233 ASN A O 1
ATOM 1869 N N . GLN A 1 234 ? 26.129 -14.183 -27.813 1.00 91.56 234 GLN A N 1
ATOM 1870 C CA . GLN A 1 234 ? 25.968 -15.277 -28.772 1.00 91.56 234 GLN A CA 1
ATOM 1871 C C . GLN A 1 234 ? 25.600 -14.766 -30.175 1.00 91.56 234 GLN A C 1
ATOM 1873 O O . GLN A 1 234 ? 26.155 -15.237 -31.170 1.00 91.56 234 GLN A O 1
ATOM 1878 N N . CYS A 1 235 ? 24.710 -13.774 -30.268 1.00 87.88 235 CYS A N 1
ATOM 1879 C CA . CYS A 1 235 ? 24.350 -13.147 -31.541 1.00 87.88 235 CYS A CA 1
ATOM 1880 C C . CYS A 1 235 ? 25.545 -12.439 -32.195 1.00 87.88 235 CYS A C 1
ATOM 1882 O O . CYS A 1 235 ? 25.764 -12.593 -33.396 1.00 87.88 235 CYS A O 1
ATOM 1884 N N . ILE A 1 236 ? 26.350 -11.710 -31.417 1.00 88.94 236 ILE A N 1
ATOM 1885 C CA . ILE A 1 236 ? 27.536 -11.005 -31.928 1.00 88.94 236 ILE A CA 1
ATOM 1886 C C . ILE A 1 236 ? 28.599 -11.997 -32.418 1.00 88.94 236 ILE A C 1
ATOM 1888 O O . ILE A 1 236 ? 29.149 -11.814 -33.504 1.00 88.94 236 ILE A O 1
ATOM 1892 N N . GLY A 1 237 ? 28.858 -13.075 -31.669 1.00 85.06 237 GLY A N 1
ATOM 1893 C CA . GLY A 1 237 ? 29.816 -14.112 -32.074 1.00 85.06 237 GLY A CA 1
ATOM 1894 C C . GLY A 1 237 ? 29.474 -14.754 -33.424 1.00 85.06 237 GLY A C 1
ATOM 1895 O O . GLY A 1 237 ? 30.361 -14.982 -34.249 1.00 85.06 237 GLY A O 1
ATOM 1896 N N . ASN A 1 238 ? 28.183 -14.965 -33.697 1.00 83.81 238 ASN A N 1
ATOM 1897 C CA . ASN A 1 238 ? 27.725 -15.504 -34.979 1.00 83.81 238 ASN A CA 1
ATOM 1898 C C . ASN A 1 238 ? 27.942 -14.531 -36.151 1.00 83.81 238 ASN A C 1
ATOM 1900 O O . ASN A 1 238 ? 28.186 -14.984 -37.264 1.00 83.81 238 ASN A O 1
ATOM 1904 N N . ILE A 1 239 ? 27.889 -13.214 -35.917 1.00 83.62 239 ILE A N 1
ATOM 1905 C CA . ILE A 1 239 ? 28.113 -12.195 -36.958 1.00 83.62 239 ILE A CA 1
ATOM 1906 C C . ILE A 1 239 ? 29.598 -12.091 -37.329 1.00 83.62 239 ILE A C 1
ATOM 1908 O O . ILE A 1 239 ? 29.920 -11.933 -38.499 1.00 83.62 239 ILE A O 1
ATOM 1912 N N . VAL A 1 240 ? 30.509 -12.204 -36.357 1.00 80.38 240 VAL A N 1
ATOM 1913 C CA . VAL A 1 240 ? 31.964 -12.070 -36.588 1.00 80.38 240 VAL A CA 1
ATOM 1914 C C . VAL A 1 240 ? 32.565 -13.282 -37.321 1.00 80.38 240 VAL A C 1
ATOM 1916 O O . VAL A 1 240 ? 33.673 -13.205 -37.843 1.00 80.38 240 VAL A O 1
ATOM 1919 N N . THR A 1 241 ? 31.844 -14.404 -37.375 1.00 75.69 241 THR A N 1
ATOM 1920 C CA . THR A 1 241 ? 32.327 -15.659 -37.978 1.00 75.69 241 THR A CA 1
ATOM 1921 C C . THR A 1 241 ? 31.965 -15.795 -39.472 1.00 75.69 241 THR A C 1
ATOM 1923 O O . THR A 1 241 ? 32.330 -16.792 -40.094 1.00 75.69 241 THR A O 1
ATOM 1926 N N . ILE A 1 242 ? 31.263 -14.815 -40.058 1.00 67.50 242 ILE A N 1
ATOM 1927 C CA . ILE A 1 242 ? 30.859 -14.773 -41.480 1.00 67.50 242 ILE A CA 1
ATOM 1928 C C . ILE A 1 242 ? 31.773 -13.816 -42.248 1.00 67.50 242 ILE A C 1
ATOM 1930 O O . ILE A 1 242 ? 32.221 -14.207 -43.350 1.00 67.50 242 ILE A O 1
#

Solvent-accessible surface area (backbone atoms only — not comparable to full-atom values): 16341 Å² total; per-residue (Å²): 133,80,91,73,61,66,69,64,51,54,58,54,48,67,78,41,61,69,79,68,52,88,79,58,84,81,64,62,53,75,59,59,33,44,54,53,19,52,52,50,18,68,76,69,77,43,94,49,48,48,63,56,53,50,53,51,50,52,51,51,52,51,51,51,53,52,54,57,59,63,54,64,66,63,69,56,68,72,71,75,74,82,79,89,74,87,80,62,79,68,62,72,60,51,64,69,64,74,67,72,69,75,84,79,79,73,91,80,78,87,81,82,92,81,84,83,82,83,86,84,86,75,84,81,78,84,75,82,78,75,83,80,81,77,83,77,91,74,88,72,85,76,80,83,76,81,79,86,74,83,74,79,80,78,78,80,81,77,75,83,78,84,80,87,75,85,81,87,78,80,94,73,93,70,86,84,76,84,85,73,80,78,75,82,81,76,76,67,69,62,68,56,52,57,53,51,52,51,54,53,51,53,51,51,53,52,52,52,49,51,54,54,51,49,53,50,52,53,52,53,52,50,54,52,52,53,51,52,52,52,54,50,52,54,55,52,55,60,60,77,74,110

Secondary structure (DSSP, 8-state):
-----HHHHHHHHHT-GGGGTSSSSS--IIIIIHHHHHHHHHHHSS---HHHHHHHHHHHHHHHHHHHHHHHTTSSTTTSS-------TTHHHHHTTTT---------------S----------------------------------------------------------------PPPPP---THHHHHHHHHHHHHHHHHHHHHHHHHHHHHHHHHHHHHHHHHHHHHHHHHHHHT-

pLDDT: mean 71.21, std 19.04, range [35.81, 97.94]

Radius of gyration: 34.21 Å; Cα contacts (8 Å, |Δi|>4): 42; chains: 1; bounding box: 78×56×97 Å